Protein AF-A0A1V6J0J3-F1 (afdb_monomer_lite)

pLDDT: mean 75.62, std 15.72, range [36.0, 94.56]

Sequence (218 aa):
MKSVTIIVIMLTLILPVICTATDNLFDDVVANLVSDRPFNSPDIIKSLRHLSSQAERSEDRLTAQITLVLYLLDRDSTDLSTSDMAEPFQLCQEVIKASPDTWQAQLAKFYLALEPSYSGDSVHMVLRIQEADSLINYGLLDGSSHPALMAAKRIYTKGVDTSWREVLLFAKAVALCESNQIDEAENILSSLTSVEYKMEIQNRIELERSVQLKRQVH

Secondary structure (DSSP, 8-state):
--HHHHHHHHHHHHHHHHHHHHHHHHHHHHHHHTSSS----HHHHHHHHHHHHH-SSHHHHHHHHHHHHHHHHHS-TTS--HHHHHHHHHHHHHHHHH-TTSHHHHHHHHHHHEEEEEETTEEEEEE-HHHHHHHHHS-SSTT---HHHHHHHHHHHTT----HHHHHHHHHHHHHHHTT-HHHHHHHHHH---HHHHHHHHHHHHHHHHHHHHHH--

Radius of gyration: 20.81 Å; chains: 1; bounding box: 43×28×86 Å

Foldseek 3Di:
DPVVVVVVVVCVVVVVVVVVVLLVLQVVLLVVLLDPDPDDDPVNLVVLVCQLVPPPDPVSNLLSLLSNLSVLVLDPPPPDDPVSVCSSLVSLVVSCVVPVLALSNLSSLQVVQWDWDDDPPDTDTAGNLVCLVVSLPSPRLQVDPRSSSVSSCCSQVVNPDDGVSLSSLLRNLVVCLSVVVLVVSVVSLVVHDDPVSNVVSVVSSVVSVVVVVVVVVD

Structure (mmCIF, N/CA/C/O backbone):
data_AF-A0A1V6J0J3-F1
#
_entry.id   AF-A0A1V6J0J3-F1
#
loop_
_atom_site.group_PDB
_atom_site.id
_atom_site.type_symbol
_atom_site.label_atom_id
_atom_site.label_alt_id
_atom_site.label_comp_id
_atom_site.label_asym_id
_atom_site.label_entity_id
_atom_site.label_seq_id
_atom_site.pdbx_PDB_ins_code
_atom_site.Cartn_x
_atom_site.Cartn_y
_atom_site.Cartn_z
_atom_site.occupancy
_atom_site.B_iso_or_equiv
_atom_site.auth_seq_id
_atom_site.auth_comp_id
_atom_site.auth_asym_id
_atom_site.auth_atom_id
_atom_site.pdbx_PDB_model_num
ATOM 1 N N . MET A 1 1 ? 22.117 2.819 -50.220 1.00 45.94 1 MET A N 1
ATOM 2 C CA . MET A 1 1 ? 20.923 2.292 -49.515 1.00 45.94 1 MET A CA 1
ATOM 3 C C . MET A 1 1 ? 21.184 0.978 -48.746 1.00 45.94 1 MET A C 1
ATOM 5 O O . MET A 1 1 ? 20.251 0.216 -48.563 1.00 45.94 1 MET A O 1
ATOM 9 N N . LYS A 1 2 ? 22.408 0.690 -48.257 1.00 40.78 2 LYS A N 1
ATOM 10 C CA . LYS A 1 2 ? 22.714 -0.551 -47.498 1.00 40.78 2 LYS A CA 1
ATOM 11 C C . LYS A 1 2 ? 22.905 -0.335 -45.983 1.00 40.78 2 LYS A C 1
ATOM 13 O O . LYS A 1 2 ? 22.743 -1.274 -45.219 1.00 40.78 2 LYS A O 1
ATOM 18 N N . SER A 1 3 ? 23.185 0.896 -45.542 1.00 42.50 3 SER A N 1
ATOM 19 C CA . SER A 1 3 ? 23.427 1.208 -44.122 1.00 42.50 3 SER A CA 1
ATOM 20 C C . SER A 1 3 ? 22.157 1.279 -43.269 1.00 42.50 3 SER A C 1
ATOM 22 O O . SER A 1 3 ? 22.200 0.947 -42.094 1.00 42.50 3 SER A O 1
ATOM 24 N N . VAL A 1 4 ? 21.013 1.657 -43.851 1.00 41.88 4 VAL A N 1
ATOM 25 C CA . VAL A 1 4 ? 19.736 1.759 -43.117 1.00 41.88 4 VAL A CA 1
ATOM 26 C C . VAL A 1 4 ? 19.228 0.372 -42.708 1.00 41.88 4 VAL A C 1
ATOM 28 O O . VAL A 1 4 ? 18.771 0.186 -41.589 1.00 41.88 4 VAL A O 1
ATOM 31 N N . THR A 1 5 ? 19.388 -0.631 -43.573 1.00 41.78 5 THR A N 1
ATOM 32 C CA . THR A 1 5 ? 18.938 -2.007 -43.313 1.00 41.78 5 THR A CA 1
ATOM 33 C C . THR A 1 5 ? 19.715 -2.672 -42.173 1.00 41.78 5 THR A C 1
ATOM 35 O O . THR A 1 5 ? 19.126 -3.400 -41.386 1.00 41.78 5 THR A O 1
ATOM 38 N N . ILE A 1 6 ? 21.014 -2.384 -42.030 1.00 45.06 6 ILE A N 1
ATOM 39 C CA . ILE A 1 6 ? 21.850 -2.935 -40.946 1.00 45.06 6 ILE A CA 1
ATOM 40 C C . ILE A 1 6 ? 21.472 -2.318 -39.591 1.00 45.06 6 ILE A C 1
ATOM 42 O O . ILE A 1 6 ? 21.395 -3.037 -38.599 1.00 45.06 6 ILE A O 1
ATOM 46 N N . ILE A 1 7 ? 21.181 -1.013 -39.556 1.00 44.12 7 ILE A N 1
ATOM 47 C CA . ILE A 1 7 ? 20.748 -0.317 -38.333 1.00 44.12 7 ILE A CA 1
ATOM 48 C C . ILE A 1 7 ? 19.384 -0.840 -37.869 1.00 44.12 7 ILE A C 1
ATOM 50 O O . ILE A 1 7 ? 19.215 -1.119 -36.687 1.00 44.12 7 ILE A O 1
ATOM 54 N N . VAL A 1 8 ? 18.439 -1.044 -38.793 1.00 41.56 8 VAL A N 1
ATOM 55 C CA . VAL A 1 8 ? 17.105 -1.581 -38.473 1.00 41.56 8 VAL A CA 1
ATOM 56 C C . VAL A 1 8 ? 17.193 -3.016 -37.941 1.00 41.56 8 VAL A C 1
ATOM 58 O O . VAL A 1 8 ? 16.542 -3.324 -36.950 1.00 41.56 8 VAL A O 1
ATOM 61 N N . ILE A 1 9 ? 18.043 -3.869 -38.530 1.00 46.97 9 ILE A N 1
ATOM 62 C CA . ILE A 1 9 ? 18.225 -5.261 -38.078 1.00 46.97 9 ILE A CA 1
ATOM 63 C C . ILE A 1 9 ? 18.895 -5.323 -36.693 1.00 46.97 9 ILE A C 1
ATOM 65 O O . ILE A 1 9 ? 18.454 -6.088 -35.834 1.00 46.97 9 ILE A O 1
ATOM 69 N N . MET A 1 10 ? 19.919 -4.495 -36.448 1.00 36.81 10 MET A N 1
ATOM 70 C CA . MET A 1 10 ? 20.553 -4.367 -35.127 1.00 36.81 10 MET A CA 1
ATOM 71 C C . MET A 1 10 ? 19.552 -3.881 -34.073 1.00 36.81 10 MET A C 1
ATOM 73 O O . MET A 1 10 ? 19.469 -4.487 -33.008 1.00 36.81 10 MET A O 1
ATOM 77 N N . LEU A 1 11 ? 18.729 -2.870 -34.384 1.00 36.00 11 LEU A N 1
ATOM 78 C CA . LEU A 1 11 ? 17.662 -2.420 -33.483 1.00 36.00 11 LEU A CA 1
ATOM 79 C C . LEU A 1 11 ? 16.692 -3.564 -33.155 1.00 36.00 11 LEU A C 1
ATOM 81 O O . LEU A 1 11 ? 16.422 -3.812 -31.986 1.00 36.00 11 LEU A O 1
ATOM 85 N N . THR A 1 12 ? 16.216 -4.307 -34.162 1.00 43.25 12 THR A N 1
ATOM 86 C CA . THR A 1 12 ? 15.242 -5.396 -33.955 1.00 43.25 12 THR A CA 1
ATOM 87 C C . THR A 1 12 ? 15.783 -6.589 -33.173 1.00 43.25 12 THR A C 1
ATOM 89 O O . THR A 1 12 ? 14.988 -7.338 -32.619 1.00 43.25 12 THR A O 1
ATOM 92 N N . LEU A 1 13 ? 17.104 -6.787 -33.124 1.00 38.94 13 LEU A N 1
ATOM 93 C CA . LEU A 1 13 ? 17.730 -7.857 -32.338 1.00 38.94 13 LEU A CA 1
ATOM 94 C C . LEU A 1 13 ? 18.071 -7.408 -30.913 1.00 38.94 13 LEU A C 1
ATOM 96 O O . LEU A 1 13 ? 18.034 -8.221 -29.995 1.00 38.94 13 LEU A O 1
ATOM 100 N N . ILE A 1 14 ? 18.381 -6.124 -30.722 1.00 43.41 14 ILE A N 1
ATOM 101 C CA . ILE A 1 14 ? 18.750 -5.557 -29.420 1.00 43.41 14 ILE A CA 1
ATOM 102 C C . ILE A 1 14 ? 17.502 -5.258 -28.575 1.00 43.41 14 ILE A C 1
ATOM 104 O O . ILE A 1 14 ? 17.487 -5.566 -27.386 1.00 43.41 14 ILE A O 1
ATOM 108 N N . LEU A 1 15 ? 16.434 -4.731 -29.185 1.00 40.91 15 LEU A N 1
ATOM 109 C CA . LEU A 1 15 ? 15.187 -4.372 -28.494 1.00 40.91 15 LEU A CA 1
ATOM 110 C C . LEU A 1 15 ? 14.553 -5.541 -27.713 1.00 40.91 15 LEU A C 1
ATOM 112 O O . LEU A 1 15 ? 14.279 -5.361 -26.529 1.00 40.91 15 LEU A O 1
ATOM 116 N N . PRO A 1 16 ? 14.372 -6.749 -28.287 1.00 44.56 16 PRO A N 1
ATOM 117 C CA . PRO A 1 16 ? 13.787 -7.872 -27.558 1.00 44.56 16 PRO A CA 1
ATOM 118 C C . PRO A 1 16 ? 14.647 -8.328 -26.380 1.00 44.56 16 PRO A C 1
ATOM 120 O O . PRO A 1 16 ? 14.093 -8.691 -25.348 1.00 44.56 16 PRO A O 1
ATOM 123 N N . VAL A 1 17 ? 15.979 -8.283 -26.522 1.00 48.50 17 VAL A N 1
ATOM 124 C CA . VAL A 1 17 ? 16.942 -8.684 -25.480 1.00 48.50 17 VAL A CA 1
ATOM 125 C C . VAL A 1 17 ? 16.938 -7.690 -24.319 1.00 48.50 17 VAL A C 1
ATOM 127 O O . VAL A 1 17 ? 16.980 -8.103 -23.164 1.00 48.50 17 VAL A O 1
ATOM 130 N N . ILE A 1 18 ? 16.828 -6.389 -24.608 1.00 51.44 18 ILE A N 1
ATOM 131 C CA . ILE A 1 18 ? 16.659 -5.361 -23.574 1.00 51.44 18 ILE A CA 1
ATOM 132 C C . ILE A 1 18 ? 15.308 -5.543 -22.872 1.00 51.44 18 ILE A C 1
ATOM 134 O O . ILE A 1 18 ? 15.272 -5.539 -21.644 1.00 51.44 18 ILE A O 1
ATOM 138 N N . CYS A 1 19 ? 14.220 -5.793 -23.610 1.00 50.03 19 CYS A N 1
ATOM 139 C CA . CYS A 1 19 ? 12.916 -6.069 -23.001 1.00 50.03 19 CYS A CA 1
ATOM 140 C C . CYS A 1 19 ? 12.956 -7.304 -22.085 1.00 50.03 19 CYS A C 1
ATOM 142 O O . CYS A 1 19 ? 12.551 -7.203 -20.933 1.00 50.03 19 CYS A O 1
ATOM 144 N N . THR A 1 20 ? 13.552 -8.422 -22.525 1.00 55.41 20 THR A N 1
ATOM 145 C CA . THR A 1 20 ? 13.663 -9.630 -21.677 1.00 55.41 20 THR A CA 1
ATOM 146 C C . THR A 1 20 ? 14.548 -9.415 -20.451 1.00 55.41 20 THR A C 1
ATOM 148 O O . THR A 1 20 ? 14.252 -9.944 -19.386 1.00 55.41 20 THR A O 1
ATOM 151 N N . ALA A 1 21 ? 15.628 -8.638 -20.565 1.00 57.56 21 ALA A N 1
ATOM 152 C CA . ALA A 1 21 ? 16.480 -8.314 -19.420 1.00 57.56 21 ALA A CA 1
ATOM 153 C C . ALA A 1 21 ? 15.765 -7.426 -18.388 1.00 57.56 21 ALA A C 1
ATOM 155 O O . ALA A 1 21 ? 16.025 -7.546 -17.193 1.00 57.56 21 ALA A O 1
ATOM 156 N N . THR A 1 22 ? 14.863 -6.555 -18.846 1.00 59.78 22 THR A N 1
ATOM 157 C CA . THR A 1 22 ? 14.084 -5.663 -17.977 1.00 59.78 22 THR A CA 1
ATOM 158 C C . THR A 1 22 ? 13.004 -6.447 -17.231 1.00 59.78 22 THR A C 1
ATOM 160 O O . THR A 1 22 ? 12.899 -6.319 -16.013 1.00 59.78 22 THR A O 1
ATOM 163 N N . ASP A 1 23 ? 12.282 -7.324 -17.935 1.00 61.03 23 ASP A N 1
ATOM 164 C CA . ASP A 1 23 ? 11.274 -8.214 -17.342 1.00 61.03 23 ASP A CA 1
ATOM 165 C C . ASP A 1 23 ? 11.910 -9.156 -16.303 1.00 61.03 23 ASP A C 1
ATOM 167 O O . ASP A 1 23 ? 11.452 -9.222 -15.164 1.00 61.03 23 ASP A O 1
ATOM 171 N N . ASN A 1 24 ? 13.047 -9.783 -16.641 1.00 64.44 24 ASN A N 1
ATOM 172 C CA . ASN A 1 24 ? 13.782 -10.650 -15.714 1.00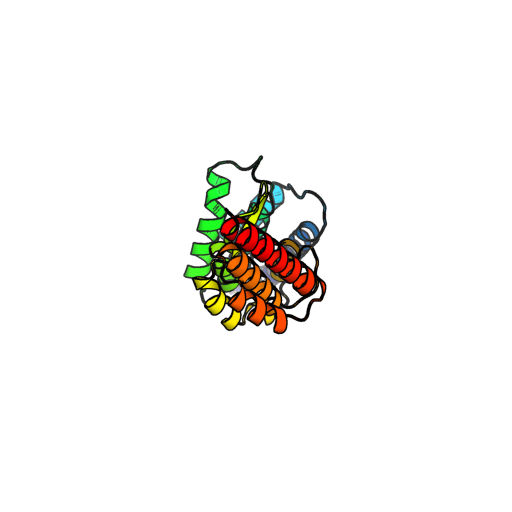 64.44 24 ASN A CA 1
ATOM 173 C C . ASN A 1 24 ? 14.287 -9.894 -14.473 1.00 64.44 24 ASN A C 1
ATOM 175 O O . ASN A 1 24 ? 14.277 -10.447 -13.378 1.00 64.44 24 ASN A O 1
ATOM 179 N N . LEU A 1 25 ? 14.714 -8.632 -14.614 1.00 66.56 25 LEU A N 1
ATOM 180 C CA . LEU A 1 25 ? 15.138 -7.826 -13.467 1.00 66.56 25 LEU A CA 1
ATOM 181 C C . LEU A 1 25 ? 13.957 -7.503 -12.544 1.00 66.56 25 LEU A C 1
ATOM 183 O O . LEU A 1 25 ? 14.118 -7.545 -11.326 1.00 66.56 25 LEU A O 1
ATOM 187 N N . PHE A 1 26 ? 12.777 -7.191 -13.086 1.00 65.50 26 PHE A N 1
ATOM 188 C CA . PHE A 1 26 ? 11.588 -6.979 -12.259 1.00 65.50 26 PHE A CA 1
ATOM 189 C C . PHE A 1 26 ? 11.156 -8.257 -11.549 1.00 65.50 26 PHE A C 1
ATOM 191 O O . PHE A 1 26 ? 10.865 -8.199 -10.354 1.00 65.50 26 PHE A O 1
ATOM 198 N N . ASP A 1 27 ? 11.173 -9.392 -12.242 1.00 66.69 27 ASP A N 1
ATOM 199 C CA . ASP A 1 27 ? 10.862 -10.693 -11.655 1.00 66.69 27 ASP A CA 1
ATOM 200 C C . ASP A 1 27 ? 11.859 -11.071 -10.551 1.00 66.69 27 ASP A C 1
ATOM 202 O O . ASP A 1 27 ? 11.438 -11.489 -9.473 1.00 66.69 27 ASP A O 1
ATOM 206 N N . ASP A 1 28 ? 13.159 -10.840 -10.754 1.00 66.19 28 ASP A N 1
ATOM 207 C CA . ASP A 1 28 ? 14.194 -11.080 -9.744 1.00 66.19 28 ASP A CA 1
ATOM 208 C C . ASP A 1 28 ? 14.027 -10.158 -8.528 1.00 66.19 28 ASP A C 1
ATOM 210 O O . ASP A 1 28 ? 14.106 -10.606 -7.380 1.00 66.19 28 ASP A O 1
ATOM 214 N N . VAL A 1 29 ? 13.777 -8.862 -8.739 1.00 65.25 29 VAL A N 1
ATOM 215 C CA . VAL A 1 29 ? 13.550 -7.910 -7.639 1.00 65.25 29 VAL A CA 1
ATOM 216 C C . VAL A 1 29 ? 12.294 -8.281 -6.860 1.00 65.25 29 VAL A C 1
ATOM 218 O O . VAL A 1 29 ? 12.316 -8.282 -5.630 1.00 65.25 29 VAL A O 1
ATOM 221 N N . VAL A 1 30 ? 11.222 -8.656 -7.553 1.00 64.06 30 VAL A N 1
ATOM 222 C CA . VAL A 1 30 ? 9.964 -9.076 -6.933 1.00 64.06 30 VAL A CA 1
ATOM 223 C C . VAL A 1 30 ? 10.132 -10.379 -6.173 1.00 64.06 30 VAL A C 1
ATOM 225 O O . VAL A 1 30 ? 9.728 -10.440 -5.017 1.00 64.06 30 VAL A O 1
ATOM 228 N N . ALA A 1 31 ? 10.767 -11.393 -6.761 1.00 64.56 31 ALA A N 1
ATOM 229 C CA . ALA A 1 31 ? 11.027 -12.667 -6.096 1.00 64.56 31 ALA A CA 1
ATOM 230 C C . ALA A 1 31 ? 11.801 -12.473 -4.785 1.00 64.56 31 ALA A C 1
ATOM 232 O O . ALA A 1 31 ? 11.522 -13.150 -3.794 1.00 64.56 31 ALA A O 1
ATOM 233 N N . ASN A 1 32 ? 12.729 -11.516 -4.763 1.00 63.81 32 ASN A N 1
ATOM 234 C CA . ASN A 1 32 ? 13.489 -11.191 -3.567 1.00 63.81 32 ASN A CA 1
ATOM 235 C C . ASN A 1 32 ? 12.702 -10.352 -2.545 1.00 63.81 32 ASN A C 1
ATOM 237 O O . ASN A 1 32 ? 12.741 -10.701 -1.370 1.00 63.81 32 ASN A O 1
ATOM 241 N N . LEU A 1 33 ? 11.955 -9.320 -2.964 1.00 61.16 33 LEU A N 1
ATOM 242 C CA . LEU A 1 33 ? 11.069 -8.527 -2.084 1.00 61.16 33 LEU A CA 1
ATOM 243 C C . LEU A 1 33 ? 9.959 -9.376 -1.438 1.00 61.16 33 LEU A C 1
ATOM 245 O O . LEU A 1 33 ? 9.432 -9.056 -0.381 1.00 61.16 33 LEU A O 1
ATOM 249 N N . VAL A 1 34 ? 9.580 -10.462 -2.104 1.00 60.00 34 VAL A N 1
ATOM 250 C CA . VAL A 1 34 ? 8.571 -11.430 -1.659 1.00 60.00 34 VAL A CA 1
ATOM 251 C C . VAL A 1 34 ? 9.196 -12.522 -0.778 1.00 60.00 34 VAL A C 1
ATOM 253 O O . VAL A 1 34 ? 8.472 -13.253 -0.100 1.00 60.00 34 VAL A O 1
ATOM 256 N N . SER A 1 35 ? 10.524 -12.662 -0.772 1.00 57.06 35 SER A N 1
ATOM 257 C CA . SER A 1 35 ? 11.225 -13.580 0.121 1.00 57.06 35 SER A CA 1
ATOM 258 C C . SER A 1 35 ? 11.405 -12.916 1.486 1.00 57.06 35 SER A C 1
ATOM 260 O O . SER A 1 35 ? 11.879 -11.791 1.548 1.00 57.06 35 SER A O 1
ATOM 262 N N . ASP A 1 36 ? 11.087 -13.605 2.587 1.00 53.28 36 ASP A N 1
ATOM 263 C CA . ASP A 1 36 ? 11.223 -13.073 3.962 1.00 53.28 36 ASP A CA 1
ATOM 264 C C . ASP A 1 36 ? 12.702 -12.912 4.407 1.00 53.28 36 ASP A C 1
ATOM 266 O O . ASP A 1 36 ? 13.053 -13.087 5.576 1.00 53.28 36 ASP A O 1
ATOM 270 N N . ARG A 1 37 ? 13.619 -12.672 3.463 1.00 51.19 37 ARG A N 1
ATOM 271 C CA . ARG A 1 37 ? 15.053 -12.505 3.689 1.00 51.19 37 ARG A CA 1
ATOM 272 C C . ARG A 1 37 ? 15.394 -11.017 3.661 1.00 51.19 37 ARG A C 1
ATOM 274 O O . ARG A 1 37 ? 14.950 -10.330 2.747 1.00 51.19 37 ARG A O 1
ATOM 281 N N . PRO A 1 38 ? 16.247 -10.527 4.579 1.00 50.81 38 PRO A N 1
ATOM 282 C CA . PRO A 1 38 ? 16.717 -9.149 4.532 1.00 50.81 38 PRO A CA 1
ATOM 283 C C . PRO A 1 38 ? 17.424 -8.901 3.199 1.00 50.81 38 PRO A C 1
ATOM 285 O O . PRO A 1 38 ? 18.459 -9.504 2.897 1.00 50.81 38 PRO A O 1
ATOM 288 N N . PHE A 1 39 ? 16.831 -8.035 2.383 1.00 53.38 39 PHE A N 1
ATOM 289 C CA . PHE A 1 39 ? 17.252 -7.820 1.012 1.00 53.38 39 PHE A CA 1
ATOM 290 C C . PHE A 1 39 ? 17.926 -6.462 0.872 1.00 53.38 39 PHE A C 1
ATOM 292 O O . PHE A 1 39 ? 17.290 -5.431 0.683 1.00 53.38 39 PHE A O 1
ATOM 299 N N . ASN A 1 40 ? 19.256 -6.460 0.946 1.00 56.00 40 ASN A N 1
ATOM 300 C CA . ASN A 1 40 ? 20.085 -5.263 0.837 1.00 56.00 40 ASN A CA 1
ATOM 301 C C . ASN A 1 40 ? 21.138 -5.450 -0.259 1.00 56.00 40 ASN A C 1
ATOM 303 O O . ASN A 1 40 ? 22.303 -5.700 0.033 1.00 56.00 40 ASN A O 1
ATOM 307 N N . SER A 1 41 ? 20.731 -5.330 -1.525 1.00 64.94 41 SER A N 1
ATOM 308 C CA . SER A 1 41 ? 21.636 -5.340 -2.672 1.00 64.94 41 SER A CA 1
ATOM 309 C C . SER A 1 41 ? 21.790 -3.925 -3.246 1.00 64.94 41 SER A C 1
ATOM 311 O O . SER A 1 41 ? 20.896 -3.434 -3.943 1.00 64.94 41 SER A O 1
ATOM 313 N N . PRO A 1 42 ? 22.929 -3.248 -2.997 1.00 68.12 42 PRO A N 1
ATOM 314 C CA . PRO A 1 42 ? 23.244 -1.962 -3.621 1.00 68.12 42 PRO A CA 1
ATOM 315 C C . PRO A 1 42 ? 23.174 -2.004 -5.154 1.00 68.12 42 PRO A C 1
ATOM 317 O O . PRO A 1 42 ? 22.824 -1.007 -5.788 1.00 68.12 42 PRO A O 1
ATOM 320 N N . ASP A 1 43 ? 23.459 -3.164 -5.749 1.00 69.56 43 ASP A N 1
ATOM 321 C CA . ASP A 1 43 ? 23.409 -3.368 -7.196 1.00 69.56 43 ASP A CA 1
ATOM 322 C C . ASP A 1 43 ? 21.983 -3.278 -7.744 1.00 69.56 43 ASP A C 1
ATOM 324 O O . ASP A 1 43 ? 21.782 -2.797 -8.859 1.00 69.56 43 ASP A O 1
ATOM 328 N N . ILE A 1 44 ? 20.979 -3.652 -6.950 1.00 73.00 44 ILE A N 1
ATOM 329 C CA . ILE A 1 44 ? 19.570 -3.558 -7.344 1.00 73.00 44 ILE A CA 1
ATOM 330 C C . ILE A 1 44 ? 19.076 -2.128 -7.263 1.00 73.00 44 ILE A C 1
ATOM 332 O O . ILE A 1 44 ? 18.459 -1.659 -8.213 1.00 73.00 44 ILE A O 1
ATOM 336 N N . ILE A 1 45 ? 19.428 -1.393 -6.206 1.00 76.06 45 ILE A N 1
ATOM 337 C CA . ILE A 1 45 ? 19.141 0.046 -6.127 1.00 76.06 45 ILE A CA 1
ATOM 338 C C . ILE A 1 45 ? 19.768 0.765 -7.325 1.00 76.06 45 ILE A C 1
ATOM 340 O O . ILE A 1 45 ? 19.113 1.567 -7.989 1.00 76.06 45 ILE A O 1
ATOM 344 N N . LYS A 1 46 ? 21.028 0.452 -7.648 1.00 77.56 46 LYS A N 1
ATOM 345 C CA . LYS A 1 46 ? 21.720 1.027 -8.805 1.00 77.56 46 LYS A CA 1
ATOM 346 C C . LYS A 1 46 ? 21.033 0.662 -10.124 1.00 77.56 46 LYS A C 1
ATOM 348 O O . LYS A 1 46 ? 20.876 1.535 -10.974 1.00 77.56 46 LYS A O 1
ATOM 353 N N . SER A 1 47 ? 20.617 -0.593 -10.284 1.00 77.56 47 SER A N 1
ATOM 354 C CA . SER A 1 47 ? 19.930 -1.078 -11.488 1.00 77.56 47 SER A CA 1
ATOM 355 C C . SER A 1 47 ? 18.555 -0.435 -11.653 1.00 77.56 47 SER A C 1
ATOM 357 O O . SER A 1 47 ? 18.237 0.050 -12.737 1.00 77.56 47 SER A O 1
ATOM 359 N N . LEU A 1 48 ? 17.782 -0.329 -10.570 1.00 82.44 48 LEU A N 1
ATOM 360 C CA . LEU A 1 48 ? 16.500 0.366 -10.556 1.00 82.44 48 LEU A CA 1
ATOM 361 C C . LEU A 1 48 ? 16.689 1.849 -10.872 1.00 82.44 48 LEU A C 1
ATOM 363 O O . LEU A 1 48 ? 16.073 2.324 -11.813 1.00 82.44 48 LEU A O 1
ATOM 367 N N . ARG A 1 49 ? 17.609 2.567 -10.207 1.00 86.44 49 ARG A N 1
ATOM 368 C CA . ARG A 1 49 ? 17.920 3.980 -10.524 1.00 86.44 49 ARG A CA 1
ATOM 369 C C . ARG A 1 49 ? 18.364 4.168 -11.984 1.00 86.44 49 ARG A C 1
ATOM 371 O O . ARG A 1 49 ? 18.022 5.172 -12.614 1.00 86.44 49 ARG A O 1
ATOM 378 N N . HIS A 1 50 ? 19.107 3.212 -12.544 1.00 84.06 50 HIS A N 1
ATOM 379 C CA . HIS A 1 50 ? 19.483 3.231 -13.957 1.00 84.06 50 HIS A CA 1
ATOM 380 C C . HIS A 1 50 ? 18.257 3.087 -14.869 1.00 84.06 50 HIS A C 1
ATOM 382 O O . HIS A 1 50 ? 18.053 3.936 -15.735 1.00 84.06 50 HIS A O 1
ATOM 388 N N . LEU A 1 51 ? 17.392 2.097 -14.636 1.00 81.56 51 LEU A N 1
ATOM 389 C CA . LEU A 1 51 ? 16.146 1.937 -15.394 1.00 81.56 51 LEU A CA 1
ATOM 390 C C . LEU A 1 51 ? 15.209 3.143 -15.245 1.00 81.56 51 LEU A C 1
ATOM 392 O O . LEU A 1 51 ? 14.692 3.643 -16.243 1.00 81.56 51 LEU A O 1
ATOM 396 N N . SER A 1 52 ? 15.072 3.691 -14.037 1.00 85.75 52 SER A N 1
ATOM 397 C CA . SER A 1 52 ? 14.293 4.904 -13.753 1.00 85.75 52 SER A CA 1
ATOM 398 C C . SER A 1 52 ? 14.740 6.121 -14.566 1.00 85.75 52 SER A C 1
ATOM 400 O O . SER A 1 52 ? 13.958 7.048 -14.765 1.00 85.75 52 SER A O 1
ATOM 402 N N . SER A 1 53 ? 15.996 6.161 -15.020 1.00 82.62 53 SER A N 1
ATOM 403 C CA . SER A 1 53 ? 16.552 7.307 -15.750 1.00 82.62 53 SER A CA 1
ATOM 404 C C . SER A 1 53 ? 16.782 7.046 -17.238 1.00 82.62 53 SER A C 1
ATOM 406 O O . SER A 1 53 ? 16.763 7.997 -18.017 1.00 82.62 53 SER A O 1
ATOM 408 N N . GLN A 1 54 ? 16.994 5.793 -17.643 1.00 80.25 54 GLN A N 1
ATOM 409 C CA . GLN A 1 54 ? 17.437 5.435 -18.995 1.00 80.25 54 GLN A CA 1
ATOM 410 C C . GLN A 1 54 ? 16.448 4.550 -19.763 1.00 80.25 54 GLN A C 1
ATOM 412 O O . GLN A 1 54 ? 16.651 4.342 -20.957 1.00 80.25 54 GLN A O 1
ATOM 417 N N . ALA A 1 55 ? 15.388 4.028 -19.132 1.00 81.31 55 ALA A N 1
ATOM 418 C CA . ALA A 1 55 ? 14.423 3.198 -19.846 1.00 81.31 55 ALA A CA 1
ATOM 419 C C . ALA A 1 55 ? 13.686 4.009 -20.929 1.00 81.31 55 ALA A C 1
ATOM 421 O O . ALA A 1 55 ? 13.109 5.070 -20.663 1.00 81.31 55 ALA A O 1
ATOM 422 N N . GLU A 1 56 ? 13.692 3.483 -22.158 1.00 79.06 56 GLU A N 1
ATOM 423 C CA . GLU A 1 56 ? 13.030 4.105 -23.311 1.00 79.06 56 GLU A CA 1
ATOM 424 C C . GLU A 1 56 ? 11.502 4.071 -23.166 1.00 79.06 56 GLU A C 1
ATOM 426 O O . GLU A 1 56 ? 10.808 5.034 -23.506 1.00 79.06 56 GLU A O 1
ATOM 431 N N . ARG A 1 57 ? 10.964 2.974 -22.617 1.00 84.56 57 ARG A N 1
ATOM 432 C CA . ARG A 1 57 ? 9.533 2.819 -22.350 1.00 84.56 57 ARG A CA 1
ATOM 433 C C . ARG A 1 57 ? 9.156 3.554 -21.070 1.00 84.56 57 ARG A C 1
ATOM 435 O O . ARG A 1 57 ? 9.715 3.322 -20.001 1.00 84.56 57 ARG A O 1
ATOM 442 N N . SER A 1 58 ? 8.142 4.415 -21.172 1.00 86.19 58 SER A N 1
ATOM 443 C CA . SER A 1 58 ? 7.625 5.138 -20.005 1.00 86.19 58 SER A CA 1
ATOM 444 C C . SER A 1 58 ? 7.078 4.194 -18.934 1.00 86.19 58 SER A C 1
ATOM 446 O O . SER A 1 58 ? 7.196 4.497 -17.756 1.00 86.19 58 SER A O 1
ATOM 448 N N . GLU A 1 59 ? 6.484 3.071 -19.331 1.00 86.00 59 GLU A N 1
ATOM 449 C CA . GLU A 1 59 ? 5.960 2.064 -18.406 1.00 86.00 59 GLU A CA 1
ATOM 450 C C . GLU A 1 59 ? 7.074 1.436 -17.560 1.00 86.00 59 GLU A C 1
ATOM 452 O O . GLU A 1 59 ? 6.983 1.442 -16.334 1.00 86.00 59 GLU A O 1
ATOM 457 N N . ASP A 1 60 ? 8.160 0.990 -18.192 1.00 83.94 60 ASP A N 1
ATOM 458 C CA . ASP A 1 60 ? 9.324 0.407 -17.517 1.00 83.94 60 ASP A CA 1
ATOM 459 C C . ASP A 1 60 ? 9.965 1.422 -16.563 1.00 83.94 60 ASP A C 1
ATOM 461 O O . ASP A 1 60 ? 10.302 1.092 -15.427 1.00 83.94 60 ASP A O 1
ATOM 465 N N . ARG A 1 61 ? 10.053 2.691 -16.987 1.00 89.00 61 ARG A N 1
ATOM 466 C CA . ARG A 1 61 ? 10.556 3.782 -16.147 1.00 89.00 61 ARG A CA 1
ATOM 467 C C . ARG A 1 61 ? 9.719 3.972 -14.881 1.00 89.00 61 ARG A C 1
ATOM 469 O O . ARG A 1 61 ? 10.273 4.000 -13.785 1.00 89.00 61 ARG A O 1
ATOM 476 N N . LEU A 1 62 ? 8.398 4.093 -15.020 1.00 90.44 62 LEU A N 1
ATOM 477 C CA . LEU A 1 62 ? 7.487 4.291 -13.884 1.00 90.44 62 LEU A CA 1
ATOM 478 C C . LEU A 1 62 ? 7.473 3.066 -12.961 1.00 90.44 62 LEU A C 1
ATOM 480 O O . LEU A 1 62 ? 7.422 3.202 -11.740 1.00 90.44 62 LEU A O 1
ATOM 484 N N . THR A 1 63 ? 7.563 1.871 -13.543 1.00 88.44 63 THR A N 1
ATOM 485 C CA . THR A 1 63 ? 7.639 0.604 -12.809 1.00 88.44 63 THR A CA 1
ATOM 486 C C . THR A 1 63 ? 8.941 0.506 -12.013 1.00 88.44 63 THR A C 1
ATOM 488 O O . THR A 1 63 ? 8.912 0.131 -10.841 1.00 88.44 63 THR A O 1
ATOM 491 N N . ALA A 1 64 ? 10.076 0.916 -12.587 1.00 87.25 64 ALA A N 1
ATOM 492 C CA . ALA A 1 64 ? 11.352 1.000 -11.878 1.00 87.25 64 ALA A CA 1
ATOM 493 C C . ALA A 1 64 ? 11.304 2.009 -10.724 1.00 87.25 64 ALA A C 1
ATOM 495 O O . ALA A 1 64 ? 11.748 1.687 -9.622 1.00 87.25 64 ALA A O 1
ATOM 496 N N . GLN A 1 65 ? 10.699 3.183 -10.936 1.00 90.50 65 GLN A N 1
ATOM 497 C CA . GLN A 1 65 ? 10.527 4.188 -9.884 1.00 90.50 65 GLN A CA 1
ATOM 498 C C . GLN A 1 65 ? 9.678 3.664 -8.720 1.00 90.50 65 GLN A C 1
ATOM 500 O O . 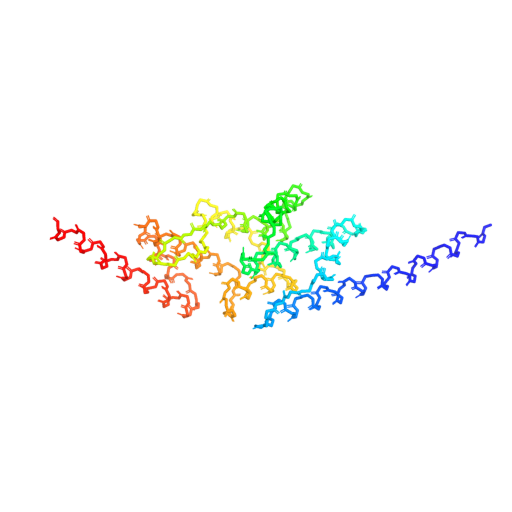GLN A 1 65 ? 10.106 3.761 -7.573 1.00 90.50 65 GLN A O 1
ATOM 505 N N . ILE A 1 66 ? 8.509 3.067 -8.985 1.00 89.38 66 ILE A N 1
ATOM 506 C CA . ILE A 1 66 ? 7.648 2.571 -7.902 1.00 89.38 66 ILE A CA 1
ATOM 507 C C . ILE A 1 66 ? 8.231 1.326 -7.220 1.00 89.38 66 ILE A C 1
ATOM 509 O O . ILE A 1 66 ? 8.082 1.158 -6.016 1.00 89.38 66 ILE A O 1
ATOM 513 N N . THR A 1 67 ? 8.971 0.488 -7.950 1.00 85.31 67 THR A N 1
ATOM 514 C CA . THR A 1 67 ? 9.691 -0.650 -7.356 1.00 85.31 67 THR A CA 1
ATOM 515 C C . THR A 1 67 ? 10.848 -0.179 -6.474 1.00 85.31 67 THR A C 1
ATOM 517 O O . THR A 1 67 ? 11.095 -0.757 -5.420 1.00 85.31 67 THR A O 1
ATOM 520 N N . LEU A 1 68 ? 11.527 0.908 -6.852 1.00 84.44 68 LEU A N 1
ATOM 521 C CA . LEU A 1 68 ? 12.536 1.543 -6.008 1.00 84.44 68 LEU A CA 1
ATOM 522 C C . LEU A 1 68 ? 11.918 2.117 -4.725 1.00 84.44 68 LEU A C 1
ATOM 524 O O . LEU A 1 68 ? 12.497 1.946 -3.658 1.00 84.44 68 LEU A O 1
ATOM 528 N N . VAL A 1 69 ? 10.728 2.722 -4.801 1.00 85.00 69 VAL A N 1
ATOM 529 C CA . VAL A 1 69 ? 9.972 3.160 -3.612 1.00 85.00 69 VAL A CA 1
ATOM 530 C C . VAL A 1 69 ? 9.710 1.985 -2.669 1.00 85.00 69 VAL A C 1
ATOM 532 O O . VAL A 1 69 ? 10.027 2.092 -1.488 1.00 85.00 69 VAL A O 1
ATOM 535 N N . LEU A 1 70 ? 9.192 0.860 -3.182 1.00 80.19 70 LEU A N 1
ATOM 536 C CA . LEU A 1 70 ? 8.961 -0.357 -2.387 1.00 80.19 70 LEU A CA 1
ATOM 537 C C . LEU A 1 70 ? 10.220 -0.789 -1.646 1.00 80.19 70 LEU A C 1
ATOM 539 O O . LEU A 1 70 ? 10.194 -1.012 -0.442 1.00 80.19 70 LEU A O 1
ATOM 543 N N . TYR A 1 71 ? 11.326 -0.851 -2.380 1.00 77.12 71 TYR A N 1
ATOM 544 C CA . TYR A 1 71 ? 12.612 -1.284 -1.864 1.00 77.12 71 TYR A CA 1
ATOM 545 C C . TYR A 1 71 ? 13.143 -0.370 -0.753 1.00 77.12 71 TYR A C 1
ATOM 547 O O . TYR A 1 71 ? 13.698 -0.833 0.240 1.00 77.12 71 TYR A O 1
ATOM 555 N N . LEU A 1 72 ? 13.010 0.944 -0.934 1.00 77.44 72 LEU A N 1
ATOM 556 C CA . LEU A 1 72 ? 13.497 1.928 0.028 1.00 77.44 72 LEU A CA 1
ATOM 557 C C . LEU A 1 72 ? 12.611 2.006 1.278 1.00 77.44 72 LEU A C 1
ATOM 559 O O . LEU A 1 72 ? 13.137 2.282 2.351 1.00 77.44 72 LEU A O 1
ATOM 563 N N . LEU A 1 73 ? 11.303 1.753 1.154 1.00 74.06 73 LEU A N 1
ATOM 564 C CA . LEU A 1 73 ? 10.363 1.743 2.282 1.00 74.06 73 LEU A CA 1
ATOM 565 C C . LEU A 1 73 ? 10.370 0.428 3.078 1.00 74.06 73 LEU A C 1
ATOM 567 O O . LEU A 1 73 ? 10.074 0.459 4.267 1.00 74.06 73 LEU A O 1
ATOM 571 N N . ASP A 1 74 ? 10.689 -0.704 2.444 1.00 68.12 74 ASP A N 1
ATOM 572 C CA . ASP A 1 74 ? 10.804 -2.015 3.109 1.00 68.12 74 ASP A CA 1
ATOM 573 C C . ASP A 1 74 ? 12.058 -2.123 3.995 1.00 68.12 74 ASP A C 1
ATOM 575 O O . ASP A 1 74 ? 12.125 -2.928 4.921 1.00 68.12 74 ASP A O 1
ATOM 579 N N . ARG A 1 75 ? 13.066 -1.278 3.753 1.00 61.66 75 ARG A N 1
ATOM 580 C CA . ARG A 1 75 ? 14.249 -1.214 4.610 1.00 61.66 75 ARG A CA 1
ATOM 581 C C . ARG A 1 75 ? 13.888 -0.702 6.000 1.00 61.66 75 ARG A C 1
ATOM 583 O O . ARG A 1 75 ? 13.403 0.420 6.139 1.00 61.66 75 ARG A O 1
ATOM 590 N N . ASP A 1 76 ? 14.273 -1.464 7.027 1.00 51.81 76 ASP A N 1
ATOM 591 C CA . ASP A 1 76 ? 14.424 -0.936 8.383 1.00 51.81 76 ASP A CA 1
ATOM 592 C C . ASP A 1 76 ? 15.241 0.364 8.307 1.00 51.81 76 ASP A C 1
ATOM 594 O O . ASP A 1 76 ? 16.372 0.400 7.810 1.00 51.81 76 ASP A O 1
ATOM 598 N N . SER A 1 77 ? 14.634 1.457 8.769 1.00 45.50 77 SER A N 1
ATOM 599 C CA . SER A 1 77 ? 15.074 2.848 8.600 1.00 45.50 77 SER A CA 1
ATOM 600 C C . SER A 1 77 ? 16.421 3.190 9.260 1.00 45.50 77 SER A C 1
ATOM 602 O O . SER A 1 77 ? 16.776 4.361 9.374 1.00 45.50 77 SER A O 1
ATOM 604 N N . THR A 1 78 ? 17.159 2.197 9.755 1.00 44.22 78 THR A N 1
ATOM 605 C CA . THR A 1 78 ? 18.391 2.362 10.531 1.00 44.22 78 THR A CA 1
ATOM 606 C C . THR A 1 78 ? 19.650 2.512 9.673 1.00 44.22 78 THR A C 1
ATOM 608 O O . THR A 1 78 ? 20.633 3.045 10.179 1.00 44.22 78 THR A O 1
ATOM 611 N N . ASP A 1 79 ? 19.620 2.126 8.390 1.00 45.75 79 ASP A N 1
ATOM 612 C CA . ASP A 1 79 ? 20.794 2.153 7.488 1.00 45.75 79 ASP A CA 1
ATOM 613 C C . ASP A 1 79 ? 20.678 3.139 6.305 1.00 45.75 79 ASP A C 1
ATOM 615 O O . ASP A 1 79 ? 21.559 3.193 5.441 1.00 45.75 79 ASP A O 1
ATOM 619 N N . LEU A 1 80 ? 19.597 3.920 6.223 1.00 48.25 80 LEU A N 1
ATOM 620 C CA . LEU A 1 80 ? 19.380 4.870 5.129 1.00 48.25 80 LEU A CA 1
ATOM 621 C C . LEU A 1 80 ? 19.939 6.255 5.471 1.00 48.25 80 LEU A C 1
ATOM 623 O O . LEU A 1 80 ? 19.726 6.789 6.560 1.00 48.25 80 LEU A O 1
ATOM 627 N N . SER A 1 81 ? 20.644 6.869 4.518 1.00 56.84 81 SER A N 1
ATOM 628 C CA . SER A 1 81 ? 21.055 8.267 4.654 1.00 56.84 81 SER A CA 1
ATOM 629 C C . SER A 1 81 ? 19.829 9.190 4.604 1.00 56.84 81 SER A C 1
ATOM 631 O O . SER A 1 81 ? 18.790 8.841 4.045 1.00 56.84 81 SER A O 1
ATOM 633 N N . THR A 1 82 ? 19.927 10.407 5.147 1.00 55.66 82 THR A N 1
ATOM 634 C CA . THR A 1 82 ? 18.802 11.362 5.168 1.00 55.66 82 THR A CA 1
ATOM 635 C C . THR A 1 82 ? 18.270 11.690 3.764 1.00 55.66 82 THR A C 1
ATOM 637 O O . THR A 1 82 ? 17.085 11.985 3.624 1.00 55.66 82 THR A O 1
ATOM 640 N N . SER A 1 83 ? 19.106 11.612 2.716 1.00 56.25 83 SER A N 1
ATOM 641 C CA . SER A 1 83 ? 18.644 11.776 1.330 1.00 56.25 83 SER A CA 1
ATOM 642 C C . SER A 1 83 ? 17.860 10.569 0.815 1.00 56.25 83 SER A C 1
ATOM 644 O O . SER A 1 83 ? 16.898 10.761 0.077 1.00 56.25 83 SER A O 1
ATOM 646 N N . ASP A 1 84 ? 18.212 9.349 1.234 1.00 60.88 84 ASP A N 1
ATOM 647 C CA . ASP A 1 84 ? 17.485 8.133 0.842 1.00 60.88 84 ASP A CA 1
ATOM 648 C C . ASP A 1 84 ? 16.107 8.041 1.526 1.00 60.88 84 ASP A C 1
ATOM 650 O O . ASP A 1 84 ? 15.227 7.348 1.031 1.00 60.88 84 ASP A O 1
ATOM 654 N N . MET A 1 85 ? 15.875 8.772 2.627 1.00 62.03 85 MET A N 1
ATOM 655 C CA . MET A 1 85 ? 14.539 8.867 3.239 1.00 62.03 85 MET A CA 1
ATOM 656 C C . MET A 1 85 ? 13.587 9.818 2.498 1.00 62.03 85 MET A C 1
ATOM 658 O O . MET A 1 85 ? 12.371 9.658 2.582 1.00 62.03 85 MET A O 1
ATOM 662 N N . ALA A 1 86 ? 14.111 10.822 1.787 1.00 72.56 86 ALA A N 1
ATOM 663 C CA . ALA A 1 86 ? 13.297 11.781 1.033 1.00 72.56 86 ALA A CA 1
ATOM 664 C C . ALA A 1 86 ? 12.991 11.300 -0.397 1.00 72.56 86 ALA A C 1
ATOM 666 O O . ALA A 1 86 ? 11.951 11.647 -0.963 1.00 72.56 86 ALA A O 1
ATOM 667 N N . GLU A 1 87 ? 13.883 10.485 -0.967 1.00 84.31 87 GLU A N 1
ATOM 668 C CA . GLU A 1 87 ? 13.776 9.944 -2.325 1.00 84.31 87 GLU A CA 1
ATOM 669 C C . GLU A 1 87 ? 12.445 9.207 -2.594 1.00 84.31 87 GLU A C 1
ATOM 671 O O . GLU A 1 87 ? 11.833 9.506 -3.621 1.00 84.31 87 GLU A O 1
ATOM 676 N N . PRO A 1 88 ? 11.912 8.336 -1.708 1.00 86.56 88 PRO A N 1
ATOM 677 C CA . PRO A 1 88 ? 10.657 7.631 -1.968 1.00 86.56 88 PRO A CA 1
ATOM 678 C C . PRO A 1 88 ? 9.478 8.579 -2.206 1.00 86.56 88 PRO A C 1
ATOM 680 O O . PRO A 1 88 ? 8.701 8.398 -3.143 1.00 86.56 88 PRO A O 1
ATOM 683 N N . PHE A 1 89 ? 9.369 9.637 -1.397 1.00 86.75 89 PHE A N 1
ATOM 684 C CA . PHE A 1 89 ? 8.297 10.623 -1.524 1.00 86.75 89 PHE A CA 1
ATOM 685 C C . PHE A 1 89 ? 8.412 11.418 -2.826 1.00 86.75 89 PHE A C 1
ATOM 687 O O . PHE A 1 89 ? 7.404 11.641 -3.500 1.00 86.75 89 PHE A O 1
ATOM 694 N N . GLN A 1 90 ? 9.632 11.809 -3.204 1.00 90.38 90 GLN A N 1
ATOM 695 C CA . GLN A 1 90 ? 9.879 12.489 -4.472 1.00 90.38 90 GLN A CA 1
ATOM 696 C C . GLN A 1 90 ? 9.517 11.590 -5.664 1.00 90.38 90 GLN A C 1
ATOM 698 O O . GLN A 1 90 ? 8.788 12.023 -6.556 1.00 90.38 90 GLN A O 1
ATOM 703 N N . LEU A 1 91 ? 9.963 10.331 -5.658 1.00 91.69 91 LEU A N 1
ATOM 704 C CA . LEU A 1 91 ? 9.662 9.366 -6.716 1.00 91.69 91 LEU A CA 1
ATOM 705 C C . LEU A 1 91 ? 8.153 9.141 -6.865 1.00 91.69 91 LEU A C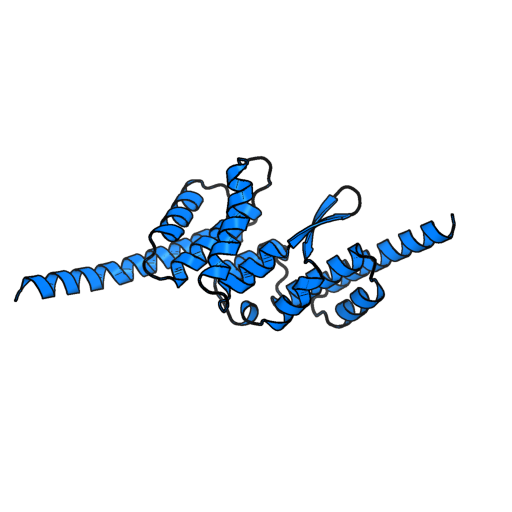 1
ATOM 707 O O . LEU A 1 91 ? 7.643 9.152 -7.984 1.00 91.69 91 LEU A O 1
ATOM 711 N N . CYS A 1 92 ? 7.414 9.014 -5.759 1.00 92.44 92 CYS A N 1
ATOM 712 C CA . CYS A 1 92 ? 5.957 8.912 -5.809 1.00 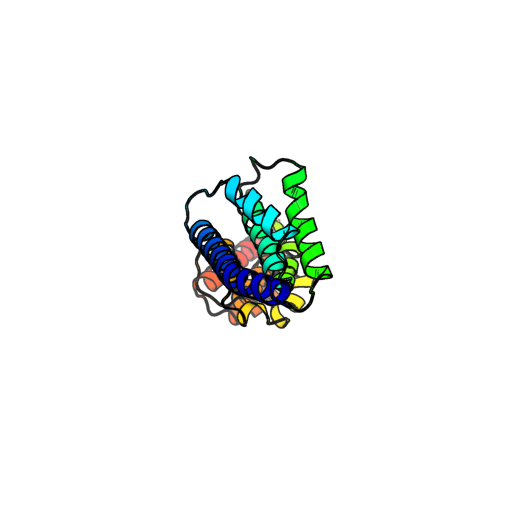92.44 92 CYS A CA 1
ATOM 713 C C . CYS A 1 92 ? 5.312 10.132 -6.485 1.00 92.44 92 CYS A C 1
ATOM 715 O O . CYS A 1 92 ? 4.438 9.977 -7.340 1.00 92.44 92 CYS A O 1
ATOM 717 N N . GLN A 1 93 ? 5.748 11.347 -6.140 1.00 94.12 93 GLN A N 1
ATOM 718 C CA . GLN A 1 93 ? 5.234 12.574 -6.758 1.00 94.12 93 GLN A CA 1
ATOM 719 C C . GLN A 1 93 ? 5.549 12.639 -8.260 1.00 94.12 93 GLN A C 1
ATOM 721 O O . GLN A 1 93 ? 4.692 13.041 -9.053 1.00 94.12 93 GLN A O 1
ATOM 726 N N . GLU A 1 94 ? 6.749 12.219 -8.665 1.00 94.06 94 GLU A N 1
ATOM 727 C CA . GLU A 1 94 ? 7.156 12.151 -10.071 1.00 94.06 94 GLU A CA 1
ATOM 728 C C . GLU A 1 94 ? 6.305 11.155 -10.867 1.00 94.06 94 GLU A C 1
ATOM 730 O O . GLU A 1 94 ? 5.800 11.513 -11.933 1.00 94.06 94 GLU A O 1
ATOM 735 N N . VAL A 1 95 ? 6.079 9.950 -10.331 1.00 94.25 95 VAL A N 1
ATOM 736 C CA . VAL A 1 95 ? 5.237 8.917 -10.958 1.00 94.25 95 VAL A CA 1
ATOM 737 C C . VAL A 1 95 ? 3.809 9.431 -11.164 1.00 94.25 95 VAL A C 1
ATOM 739 O O . VAL A 1 95 ? 3.263 9.323 -12.266 1.00 94.25 95 VAL A O 1
ATOM 742 N N . ILE A 1 96 ? 3.217 10.057 -10.140 1.00 94.00 96 ILE A N 1
ATOM 743 C CA . ILE A 1 96 ? 1.856 10.614 -10.212 1.00 94.00 96 ILE A CA 1
ATOM 744 C C . ILE A 1 96 ? 1.770 11.725 -11.259 1.00 94.00 96 ILE A C 1
ATOM 746 O O . ILE A 1 96 ? 0.818 11.763 -12.039 1.00 94.00 96 ILE A O 1
ATOM 750 N N . LYS A 1 97 ? 2.755 12.629 -11.291 1.00 94.56 97 LYS A N 1
ATOM 751 C CA . LYS A 1 97 ? 2.791 13.738 -12.250 1.00 94.56 97 LYS A CA 1
ATOM 752 C C . LYS A 1 97 ? 2.971 13.246 -13.685 1.00 94.56 97 LYS A C 1
ATOM 754 O O . LYS A 1 97 ? 2.401 13.832 -14.603 1.00 94.56 97 LYS A O 1
ATOM 759 N N . ALA A 1 98 ? 3.781 12.210 -13.880 1.00 93.38 98 ALA A N 1
ATOM 760 C CA . ALA A 1 98 ? 4.078 11.669 -15.196 1.00 93.38 98 ALA A CA 1
ATOM 761 C C . ALA A 1 98 ? 2.895 10.895 -15.792 1.00 93.38 98 ALA A C 1
ATOM 763 O O . ALA A 1 98 ? 2.662 10.992 -16.997 1.00 93.38 98 ALA A O 1
ATOM 764 N N . SER A 1 99 ? 2.157 10.126 -14.983 1.00 91.00 99 SER A N 1
ATOM 765 C CA . SER A 1 99 ? 1.042 9.321 -15.493 1.00 91.00 99 SER A CA 1
ATOM 766 C C . SER A 1 99 ? -0.022 9.019 -14.424 1.00 91.00 99 SER A C 1
ATOM 768 O O . SER A 1 99 ? -0.036 7.921 -13.868 1.00 91.00 99 SER A O 1
ATOM 770 N N . PRO A 1 100 ? -0.934 9.965 -14.125 1.00 88.38 100 PRO A N 1
ATOM 771 C CA . PRO A 1 100 ? -1.832 9.887 -12.967 1.00 88.38 100 PRO A CA 1
ATOM 772 C C . PRO A 1 100 ? -2.837 8.727 -13.003 1.00 88.38 100 PRO A C 1
ATOM 774 O O . PRO A 1 100 ? -3.270 8.304 -11.928 1.00 88.38 100 PRO A O 1
ATOM 777 N N . ASP A 1 101 ? -3.157 8.226 -14.203 1.00 88.69 101 ASP A N 1
ATOM 778 C CA . ASP A 1 101 ? -4.172 7.200 -14.499 1.00 88.69 101 ASP A CA 1
ATOM 779 C C . ASP A 1 101 ? -3.589 5.798 -14.715 1.00 88.69 101 ASP A C 1
ATOM 781 O O . ASP A 1 101 ? -4.116 4.987 -15.475 1.00 88.69 101 ASP A O 1
ATOM 785 N N . THR A 1 102 ? -2.475 5.509 -14.049 1.00 90.12 102 THR A N 1
ATOM 786 C CA . THR A 1 102 ? -1.807 4.205 -14.100 1.00 90.12 102 THR A CA 1
ATOM 787 C C . THR A 1 102 ? -1.839 3.507 -12.748 1.00 90.12 102 THR A C 1
ATOM 789 O O . THR A 1 102 ? -1.973 4.152 -11.703 1.00 90.12 102 THR A O 1
ATOM 792 N N . TRP A 1 103 ? -1.667 2.181 -12.743 1.00 89.69 103 TRP A N 1
ATOM 793 C CA . TRP A 1 103 ? -1.534 1.434 -11.491 1.00 89.69 103 TRP A CA 1
ATOM 794 C C . TRP A 1 103 ? -0.297 1.896 -10.705 1.00 89.69 103 TRP A C 1
ATOM 796 O O . TRP A 1 103 ? -0.364 1.968 -9.480 1.00 89.69 103 TRP A O 1
ATOM 806 N N . GLN A 1 104 ? 0.793 2.292 -11.385 1.00 91.56 104 GLN A N 1
ATOM 807 C CA . GLN A 1 104 ? 1.989 2.850 -10.746 1.00 91.56 104 GLN A CA 1
ATOM 808 C C . GLN A 1 104 ? 1.649 4.132 -9.981 1.00 91.56 104 GLN A C 1
ATOM 810 O O . GLN A 1 104 ? 2.043 4.282 -8.826 1.00 91.56 104 GLN A O 1
ATOM 815 N N . ALA A 1 105 ? 0.879 5.040 -10.589 1.00 91.44 105 ALA A N 1
ATOM 816 C CA . ALA A 1 105 ? 0.445 6.262 -9.921 1.00 91.44 105 ALA A CA 1
ATOM 817 C C . ALA A 1 105 ? -0.575 6.009 -8.810 1.00 91.44 105 ALA A C 1
ATOM 819 O O . ALA A 1 105 ? -0.534 6.703 -7.795 1.00 91.44 105 ALA A O 1
ATOM 820 N N . GLN A 1 106 ? -1.466 5.025 -8.945 1.00 88.75 106 GLN A N 1
ATOM 821 C CA . GLN A 1 106 ? -2.356 4.650 -7.843 1.00 88.75 106 GLN A CA 1
ATOM 822 C C . GLN A 1 106 ? -1.575 4.056 -6.666 1.00 88.75 106 GLN A C 1
ATOM 824 O O . GLN A 1 106 ? -1.859 4.396 -5.518 1.00 88.75 106 GLN A O 1
ATOM 829 N N . LEU A 1 107 ? -0.557 3.238 -6.938 1.00 89.69 107 LEU A N 1
ATOM 830 C CA . LEU A 1 107 ? 0.317 2.686 -5.910 1.00 89.69 107 LEU A CA 1
ATOM 831 C C . LEU A 1 107 ? 1.175 3.786 -5.256 1.00 89.69 107 LEU A C 1
ATOM 833 O O . LEU A 1 107 ? 1.319 3.814 -4.038 1.00 89.69 107 LEU A O 1
ATOM 837 N N . ALA A 1 108 ? 1.659 4.759 -6.033 1.00 91.12 108 ALA A N 1
ATOM 838 C CA . ALA A 1 108 ? 2.341 5.942 -5.509 1.00 91.12 108 ALA A CA 1
ATOM 839 C C . ALA A 1 108 ? 1.425 6.798 -4.615 1.00 91.12 108 ALA A C 1
ATOM 841 O O . ALA A 1 108 ? 1.846 7.226 -3.542 1.00 91.12 108 ALA A O 1
ATOM 842 N N . LYS A 1 109 ? 0.162 7.020 -5.019 1.00 91.00 109 LYS A N 1
ATOM 843 C CA . LYS A 1 109 ? -0.845 7.711 -4.191 1.00 91.00 109 LYS A CA 1
ATOM 844 C C . LYS A 1 109 ? -1.090 6.950 -2.888 1.00 91.00 109 LYS A C 1
ATOM 846 O O . LYS A 1 109 ? -1.149 7.581 -1.842 1.00 91.00 109 LYS A O 1
ATOM 851 N N . PHE A 1 110 ? -1.177 5.618 -2.939 1.00 88.00 110 PHE A N 1
ATOM 852 C CA . PHE A 1 110 ? -1.282 4.785 -1.742 1.00 88.00 110 PHE A CA 1
ATOM 853 C C . PHE A 1 110 ? -0.090 4.996 -0.801 1.00 88.00 110 PHE A C 1
ATOM 855 O O . PHE A 1 110 ? -0.309 5.306 0.363 1.00 88.00 110 PHE A O 1
ATOM 862 N N . TYR A 1 111 ? 1.150 4.931 -1.297 1.00 86.06 111 TYR A N 1
ATOM 863 C CA . TYR A 1 111 ? 2.334 5.155 -0.458 1.00 86.06 111 TYR A CA 1
ATOM 864 C C . TYR A 1 111 ? 2.407 6.560 0.134 1.00 86.06 111 TYR A C 1
ATOM 866 O O . TYR A 1 111 ? 2.749 6.704 1.304 1.00 86.06 111 TYR A O 1
ATOM 874 N N . LEU A 1 112 ? 2.050 7.593 -0.634 1.00 87.19 112 LEU A N 1
ATOM 875 C CA . LEU A 1 112 ? 1.973 8.958 -0.105 1.00 87.19 112 LEU A CA 1
ATOM 876 C C . LEU A 1 112 ? 0.861 9.122 0.930 1.00 87.19 112 LEU A C 1
ATOM 878 O O . LEU A 1 112 ? 0.962 10.013 1.772 1.00 87.19 112 LEU A O 1
ATOM 882 N N . ALA A 1 113 ? -0.192 8.310 0.853 1.00 87.62 113 ALA A N 1
ATOM 883 C CA . ALA A 1 113 ? -1.315 8.329 1.776 1.00 87.62 113 ALA A CA 1
ATOM 884 C C . ALA A 1 113 ? -1.039 7.600 3.091 1.00 87.62 113 ALA A C 1
ATOM 886 O O . ALA A 1 113 ? -1.842 7.725 4.013 1.00 87.62 113 ALA A O 1
ATOM 887 N N . LEU A 1 114 ? 0.062 6.853 3.198 1.00 82.81 114 LEU A N 1
ATOM 888 C CA . LEU A 1 114 ? 0.452 6.225 4.451 1.00 82.81 114 LEU A CA 1
ATOM 889 C C . LEU A 1 114 ? 1.085 7.255 5.395 1.00 82.81 114 LEU A C 1
ATOM 891 O O . LEU A 1 114 ? 1.967 8.019 5.005 1.00 82.81 114 LEU A O 1
ATOM 895 N N . GLU A 1 115 ? 0.671 7.238 6.656 1.00 74.62 115 GLU A N 1
ATOM 896 C CA . GLU A 1 115 ? 1.236 8.048 7.729 1.00 74.62 115 GLU A CA 1
ATOM 897 C C . GLU A 1 115 ? 1.641 7.177 8.925 1.00 74.62 115 GLU A C 1
ATOM 899 O O . GLU A 1 115 ? 1.028 6.130 9.162 1.00 74.62 115 GLU A O 1
ATOM 904 N N . PRO A 1 116 ? 2.667 7.580 9.693 1.00 70.25 116 PRO A N 1
ATOM 905 C CA . PRO A 1 116 ? 2.979 6.924 10.952 1.00 70.25 116 PRO A CA 1
ATOM 906 C C . PRO A 1 116 ? 1.817 7.082 11.938 1.00 70.25 116 PRO A C 1
ATOM 908 O O . PRO A 1 116 ? 1.418 8.198 12.266 1.00 70.25 116 PRO A O 1
ATOM 911 N N . SER A 1 117 ? 1.322 5.962 12.447 1.00 68.88 117 SER A N 1
ATOM 912 C CA . SER A 1 117 ? 0.441 5.882 13.606 1.00 68.88 117 SER A CA 1
ATOM 913 C C . SER A 1 117 ? 1.179 5.299 14.801 1.00 68.88 117 SER A C 1
ATOM 915 O O . SER A 1 117 ? 2.128 4.518 14.665 1.00 68.88 117 SER A O 1
ATOM 917 N N . TYR A 1 118 ? 0.705 5.669 15.984 1.00 66.94 118 TYR A N 1
ATOM 918 C CA . TYR A 1 118 ? 1.279 5.296 17.264 1.00 66.94 118 TYR A CA 1
ATOM 919 C C . TYR A 1 118 ? 0.215 4.580 18.089 1.00 66.94 118 TYR A C 1
ATOM 921 O O . TYR A 1 118 ? -0.703 5.212 18.606 1.00 66.94 118 TYR A O 1
ATOM 929 N N . SER A 1 119 ? 0.371 3.264 18.241 1.00 58.97 119 SER A N 1
ATOM 930 C CA . SER A 1 119 ? -0.459 2.461 19.140 1.00 58.97 119 SER A CA 1
ATOM 931 C C . SER A 1 119 ? 0.430 1.856 20.223 1.00 58.97 119 SER A C 1
ATOM 933 O O . SER A 1 119 ? 1.313 1.034 19.946 1.00 58.97 119 SER A O 1
ATOM 935 N N . GLY A 1 120 ? 0.238 2.326 21.461 1.00 64.94 120 GLY A N 1
ATOM 936 C CA . GLY A 1 120 ? 1.099 1.993 22.597 1.00 64.94 120 GLY A CA 1
ATOM 937 C C . GLY A 1 120 ? 2.561 2.378 22.342 1.00 64.94 120 GLY A C 1
ATOM 938 O O . GLY A 1 120 ? 2.851 3.528 22.025 1.00 64.94 120 GLY A O 1
ATOM 939 N N . ASP A 1 121 ? 3.461 1.395 22.448 1.00 54.28 121 ASP A N 1
ATOM 940 C CA . ASP A 1 121 ? 4.911 1.552 22.241 1.00 54.28 121 ASP A CA 1
ATOM 941 C C . ASP A 1 121 ? 5.367 1.195 20.807 1.00 54.28 121 ASP A C 1
ATOM 943 O O . ASP A 1 121 ? 6.561 1.032 20.554 1.00 54.28 121 ASP A O 1
ATOM 947 N N . SER A 1 122 ? 4.435 1.034 19.858 1.00 51.25 122 SER A N 1
ATOM 948 C CA . SER A 1 122 ? 4.738 0.607 18.484 1.00 51.25 122 SER A CA 1
ATOM 949 C C . SER A 1 122 ? 4.326 1.641 17.432 1.00 51.25 122 SER A C 1
ATOM 951 O O . SER A 1 122 ? 3.218 2.184 17.468 1.00 51.25 122 SER A O 1
ATOM 953 N N . VAL A 1 123 ? 5.222 1.889 16.470 1.00 57.69 123 VAL A N 1
ATOM 954 C CA . VAL A 1 123 ? 4.948 2.701 15.275 1.00 57.69 123 VAL A CA 1
ATOM 955 C C . VAL A 1 123 ? 4.531 1.775 14.142 1.00 57.69 123 VAL A C 1
ATOM 957 O O . VAL A 1 123 ? 5.215 0.792 13.860 1.00 57.69 123 VAL A O 1
ATOM 960 N N . HIS A 1 124 ? 3.421 2.086 13.484 1.00 67.38 124 HIS A N 1
ATOM 961 C CA . HIS A 1 124 ? 2.959 1.361 12.303 1.00 67.38 124 HIS A CA 1
ATOM 962 C C . HIS A 1 124 ? 2.403 2.338 11.269 1.00 67.38 124 HIS A C 1
ATOM 964 O O . HIS A 1 124 ? 1.936 3.412 11.623 1.00 67.38 124 HIS A O 1
ATOM 970 N N . MET A 1 125 ? 2.460 1.989 9.986 1.00 74.44 125 MET A N 1
ATOM 971 C CA . MET A 1 125 ? 1.935 2.851 8.925 1.00 74.44 125 MET A CA 1
ATOM 972 C C . MET A 1 125 ? 0.434 2.608 8.742 1.00 74.44 125 MET A C 1
ATOM 974 O O . MET A 1 125 ? 0.010 1.466 8.546 1.00 74.44 125 MET A O 1
ATOM 978 N N . VAL A 1 126 ? -0.365 3.673 8.769 1.00 77.19 126 VAL A N 1
ATOM 979 C CA . VAL A 1 126 ? -1.818 3.636 8.532 1.00 77.19 126 VAL A CA 1
ATOM 980 C C . VAL A 1 126 ? -2.192 4.547 7.379 1.00 77.19 126 VAL A C 1
ATOM 982 O O . VAL A 1 126 ? -1.457 5.462 7.030 1.00 77.19 126 VAL A O 1
ATOM 985 N N . LEU A 1 127 ? -3.335 4.289 6.758 1.00 82.31 127 LEU A N 1
ATOM 986 C CA . LEU A 1 127 ? -3.804 5.084 5.633 1.00 82.31 127 LEU A CA 1
ATOM 987 C C . LEU A 1 127 ? -4.517 6.349 6.118 1.00 82.31 127 LEU A C 1
ATOM 989 O O . LEU A 1 127 ? -5.447 6.265 6.914 1.00 82.31 127 LEU A O 1
ATOM 993 N N . ARG A 1 128 ? -4.175 7.513 5.565 1.00 84.50 128 ARG A N 1
ATOM 994 C CA . ARG A 1 128 ? -4.929 8.752 5.793 1.00 84.50 128 ARG A CA 1
ATOM 995 C C . ARG A 1 128 ? -6.377 8.578 5.344 1.00 84.50 128 ARG A C 1
ATOM 997 O O . ARG A 1 128 ? -6.649 8.386 4.157 1.00 84.50 128 ARG A O 1
ATOM 1004 N N . ILE A 1 129 ? -7.319 8.711 6.283 1.00 83.06 129 ILE A N 1
ATOM 1005 C CA . ILE A 1 129 ? -8.755 8.458 6.051 1.00 83.06 129 ILE A CA 1
ATOM 1006 C C . ILE A 1 129 ? -9.292 9.275 4.867 1.00 83.06 129 ILE A C 1
ATOM 1008 O O . ILE A 1 129 ? -10.026 8.744 4.038 1.00 83.06 129 ILE A O 1
ATOM 1012 N N . GLN A 1 130 ? -8.886 10.546 4.752 1.00 83.69 130 GLN A N 1
ATOM 1013 C CA . GLN A 1 130 ? -9.344 11.458 3.694 1.00 83.69 130 GLN A CA 1
ATOM 1014 C C . GLN A 1 130 ? -8.960 10.989 2.281 1.00 83.69 130 GLN A C 1
ATOM 1016 O O . GLN A 1 130 ? -9.664 11.292 1.319 1.00 83.69 130 GLN A O 1
ATOM 1021 N N . GLU A 1 131 ? -7.861 10.245 2.143 1.00 83.81 131 GLU A N 1
ATOM 1022 C CA . GLU A 1 131 ? -7.384 9.735 0.851 1.00 83.81 131 GLU A CA 1
ATOM 1023 C C . GLU A 1 131 ? -7.870 8.306 0.573 1.00 83.81 131 GLU A C 1
ATOM 1025 O O . GLU A 1 131 ? -7.888 7.869 -0.583 1.00 83.81 131 GLU A O 1
ATOM 1030 N N . ALA A 1 132 ? -8.330 7.594 1.607 1.00 81.25 132 ALA A N 1
ATOM 1031 C CA . ALA A 1 132 ? -8.732 6.197 1.519 1.00 81.25 132 ALA A CA 1
ATOM 1032 C C . ALA A 1 132 ? -9.884 5.963 0.533 1.00 81.25 132 ALA A C 1
ATOM 1034 O O . ALA A 1 132 ? -9.800 5.070 -0.309 1.00 81.25 132 ALA A O 1
ATOM 1035 N N . ASP A 1 133 ? -10.936 6.785 0.575 1.00 82.56 133 ASP A N 1
ATOM 1036 C CA . ASP A 1 133 ? -12.099 6.610 -0.307 1.00 82.56 133 ASP A CA 1
ATOM 1037 C C . ASP A 1 133 ? -11.772 6.852 -1.781 1.00 82.56 133 ASP A C 1
ATOM 1039 O O . ASP A 1 133 ? -12.292 6.159 -2.660 1.00 82.56 133 ASP A O 1
ATOM 1043 N N . SER A 1 134 ? -10.874 7.800 -2.055 1.00 84.25 134 SER A N 1
ATOM 1044 C CA . SER A 1 134 ? -10.371 8.041 -3.408 1.00 84.25 134 SER A CA 1
ATOM 1045 C C . SER A 1 134 ? -9.621 6.811 -3.922 1.00 84.25 134 SER A C 1
ATOM 1047 O O . SER A 1 134 ? -9.903 6.318 -5.011 1.00 84.25 134 SER A O 1
ATOM 1049 N N . LEU A 1 135 ? -8.731 6.244 -3.103 1.00 83.25 135 LEU A N 1
ATOM 1050 C CA . LEU A 1 135 ? -7.930 5.075 -3.468 1.00 83.25 135 LEU A CA 1
ATOM 1051 C C . LEU A 1 135 ? -8.768 3.806 -3.667 1.00 83.25 135 LEU A C 1
ATOM 1053 O O . LEU A 1 135 ? -8.548 3.091 -4.646 1.00 83.25 135 LEU A O 1
ATOM 1057 N N . ILE A 1 136 ? -9.736 3.544 -2.783 1.00 81.56 136 ILE A N 1
ATOM 1058 C CA . ILE A 1 136 ? -10.611 2.356 -2.832 1.00 81.56 136 ILE A CA 1
ATOM 1059 C C . ILE A 1 136 ? -11.446 2.333 -4.115 1.00 81.56 136 ILE A C 1
ATOM 1061 O O . ILE A 1 136 ? -11.680 1.271 -4.697 1.00 81.56 136 ILE A O 1
ATOM 1065 N N . ASN A 1 137 ? -11.906 3.500 -4.563 1.00 76.62 137 ASN A N 1
ATOM 1066 C CA . ASN A 1 137 ? -12.768 3.608 -5.736 1.00 76.62 137 ASN A CA 1
ATOM 1067 C C . ASN A 1 137 ? -11.991 3.718 -7.055 1.00 76.62 137 ASN A C 1
ATOM 1069 O O . ASN A 1 137 ? -12.595 3.586 -8.117 1.00 76.62 137 ASN A O 1
ATOM 1073 N N . TYR A 1 138 ? -10.670 3.921 -7.009 1.00 70.62 138 TYR A N 1
ATOM 1074 C CA . TYR A 1 138 ? -9.863 4.160 -8.207 1.00 70.62 138 TYR A CA 1
ATOM 1075 C C . TYR A 1 138 ? -9.421 2.881 -8.947 1.00 70.62 138 TYR A C 1
ATOM 1077 O O . TYR A 1 138 ? -8.945 2.978 -10.065 1.00 70.62 138 TYR A O 1
ATOM 1085 N N . GLY A 1 139 ? -9.654 1.680 -8.400 1.00 67.31 139 GLY A N 1
ATOM 1086 C CA . GLY A 1 139 ? -9.829 0.415 -9.151 1.00 67.31 139 GLY A CA 1
ATOM 1087 C C . GLY A 1 139 ? -8.696 -0.143 -10.039 1.00 67.31 139 GLY A C 1
ATOM 1088 O O . GLY A 1 139 ? -8.811 -1.289 -10.470 1.00 67.31 139 GLY A O 1
ATOM 1089 N N . LEU A 1 140 ? -7.604 0.580 -10.314 1.00 76.31 140 LEU A N 1
ATOM 1090 C CA . LEU A 1 140 ? -6.531 0.115 -11.210 1.00 76.31 140 LEU A CA 1
ATOM 1091 C C . LEU A 1 140 ? -5.595 -0.903 -10.545 1.00 76.31 140 LEU A C 1
ATOM 1093 O O . LEU A 1 140 ? -4.954 -1.680 -11.250 1.00 76.31 140 LEU A O 1
ATOM 1097 N N . LEU A 1 141 ? -5.526 -0.937 -9.209 1.00 77.38 141 LEU A N 1
ATOM 1098 C CA . LEU A 1 141 ? -4.687 -1.905 -8.488 1.00 77.38 141 LEU A CA 1
ATOM 1099 C C . LEU A 1 141 ? -5.204 -3.349 -8.610 1.00 77.38 141 LEU A C 1
ATOM 1101 O O . LEU A 1 141 ? -4.411 -4.278 -8.684 1.00 77.38 141 LEU A O 1
ATOM 1105 N N . ASP A 1 142 ? -6.520 -3.560 -8.679 1.00 69.25 142 ASP A N 1
ATOM 1106 C CA . ASP A 1 142 ? -7.087 -4.909 -8.845 1.00 69.25 142 ASP A CA 1
ATOM 1107 C C . ASP A 1 142 ? -7.081 -5.385 -10.309 1.00 69.25 142 ASP A C 1
ATOM 1109 O O . ASP A 1 142 ? -7.260 -6.570 -10.582 1.00 69.25 142 ASP A O 1
ATOM 1113 N N . GLY A 1 143 ? -6.859 -4.476 -11.266 1.00 63.84 143 GLY A N 1
ATOM 1114 C CA . GLY A 1 143 ? -6.822 -4.785 -12.699 1.00 63.84 143 GLY A CA 1
ATOM 1115 C C . GLY A 1 143 ? -5.452 -5.216 -13.232 1.00 63.84 143 GLY A C 1
ATOM 1116 O O . GLY A 1 143 ? -5.351 -5.573 -14.405 1.00 63.84 143 GLY A O 1
ATOM 1117 N N . SER A 1 144 ? -4.398 -5.167 -12.411 1.00 64.38 144 SER A N 1
ATOM 1118 C CA . SER A 1 144 ? -3.017 -5.425 -12.830 1.00 64.38 144 SER A CA 1
ATOM 1119 C C . SER A 1 144 ? -2.432 -6.640 -12.109 1.00 64.38 144 SER A C 1
ATOM 1121 O O . SER A 1 144 ? -2.452 -6.731 -10.885 1.00 64.38 144 SER A O 1
ATOM 1123 N N . SER A 1 145 ? -1.864 -7.575 -12.870 1.00 70.81 145 SER A N 1
ATOM 1124 C CA . SER A 1 145 ? -1.132 -8.737 -12.348 1.00 70.81 145 SER A CA 1
ATOM 1125 C C . SER A 1 145 ? 0.378 -8.492 -12.286 1.00 70.81 145 SER A C 1
ATOM 1127 O O . SER A 1 145 ? 1.158 -9.443 -12.302 1.00 70.81 145 SER A O 1
ATOM 1129 N N . HIS A 1 146 ? 0.809 -7.225 -12.285 1.00 78.25 146 HIS A N 1
ATOM 1130 C CA . HIS A 1 146 ? 2.225 -6.895 -12.363 1.00 78.25 146 HIS A CA 1
ATOM 1131 C C . HIS A 1 146 ? 2.982 -7.410 -11.118 1.00 78.25 146 HIS A C 1
ATOM 1133 O O . HIS A 1 146 ? 2.545 -7.142 -9.994 1.00 78.25 146 HIS A O 1
ATOM 1139 N N . PRO A 1 147 ? 4.137 -8.081 -11.276 1.00 73.44 147 PRO A N 1
ATOM 1140 C CA . 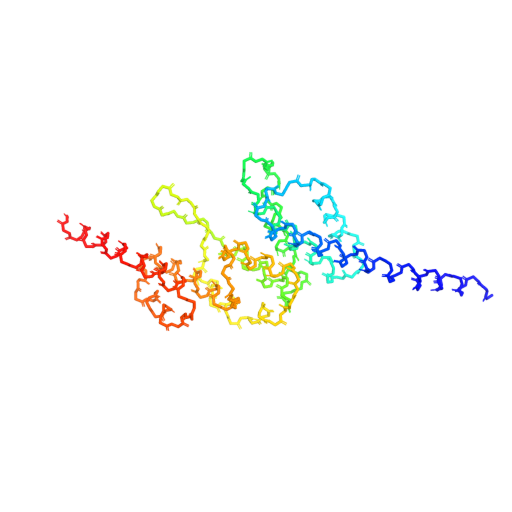PRO A 1 147 ? 4.933 -8.617 -10.168 1.00 73.44 147 PRO A CA 1
ATOM 1141 C C . PRO A 1 147 ? 5.204 -7.597 -9.043 1.00 73.44 147 PRO A C 1
ATOM 1143 O O . PRO A 1 147 ? 4.967 -7.884 -7.871 1.00 73.44 147 PRO A O 1
ATOM 1146 N N . ALA A 1 148 ? 5.595 -6.364 -9.389 1.00 74.88 148 ALA A N 1
ATOM 1147 C CA . ALA A 1 148 ? 5.820 -5.284 -8.414 1.00 74.88 148 ALA A CA 1
ATOM 1148 C C . ALA A 1 148 ? 4.581 -4.954 -7.561 1.00 74.88 148 ALA A C 1
ATOM 1150 O O . ALA A 1 148 ? 4.695 -4.665 -6.372 1.00 74.88 148 ALA A O 1
ATOM 1151 N N . LEU A 1 149 ? 3.386 -5.044 -8.145 1.00 78.38 149 LEU A N 1
ATOM 1152 C CA . LEU A 1 149 ? 2.133 -4.797 -7.442 1.00 78.38 149 LEU A CA 1
ATOM 1153 C C . LEU A 1 149 ? 1.771 -5.950 -6.494 1.00 78.38 149 LEU A C 1
ATOM 1155 O O . LEU A 1 149 ? 1.201 -5.724 -5.426 1.00 78.38 149 LEU A O 1
ATOM 1159 N N . MET A 1 150 ? 2.135 -7.182 -6.855 1.00 77.44 150 MET A N 1
ATOM 1160 C CA . MET A 1 150 ? 2.002 -8.346 -5.977 1.00 77.44 150 MET A CA 1
ATOM 1161 C C . MET A 1 150 ? 2.996 -8.292 -4.811 1.00 77.44 150 MET A C 1
ATOM 1163 O O . MET A 1 150 ? 2.612 -8.595 -3.682 1.00 77.44 150 MET A O 1
ATOM 1167 N N . ALA A 1 151 ? 4.236 -7.854 -5.058 1.00 75.94 151 ALA A N 1
ATOM 1168 C CA . ALA A 1 151 ? 5.231 -7.616 -4.010 1.00 75.94 151 ALA A CA 1
ATOM 1169 C C . ALA A 1 151 ? 4.749 -6.556 -3.015 1.00 75.94 151 ALA A C 1
ATOM 1171 O O . ALA A 1 151 ? 4.713 -6.810 -1.814 1.00 75.94 151 ALA A O 1
ATOM 1172 N N . ALA A 1 152 ? 4.286 -5.414 -3.526 1.00 79.06 152 ALA A N 1
ATOM 1173 C CA . ALA A 1 152 ? 3.702 -4.340 -2.731 1.00 79.06 152 ALA A CA 1
ATOM 1174 C C . ALA A 1 152 ? 2.561 -4.830 -1.831 1.00 79.06 152 ALA A C 1
ATOM 1176 O O . ALA A 1 152 ? 2.542 -4.538 -0.633 1.00 79.06 152 ALA A O 1
ATOM 1177 N N . LYS A 1 153 ? 1.644 -5.623 -2.404 1.00 80.62 153 LYS A N 1
ATOM 1178 C CA . LYS A 1 153 ? 0.546 -6.246 -1.665 1.00 80.62 153 LYS A CA 1
ATOM 1179 C C . LYS A 1 153 ? 1.110 -7.121 -0.551 1.00 80.62 153 LYS A C 1
ATOM 1181 O O . LYS A 1 153 ? 0.817 -6.883 0.609 1.00 80.62 153 LYS A O 1
ATOM 1186 N N . ARG A 1 154 ? 1.985 -8.074 -0.879 1.00 76.12 154 ARG A N 1
ATOM 1187 C CA . ARG A 1 154 ? 2.551 -9.014 0.095 1.00 76.12 154 ARG A CA 1
ATOM 1188 C C . ARG A 1 154 ? 3.265 -8.326 1.260 1.00 76.12 154 ARG A C 1
ATOM 1190 O O . ARG A 1 154 ? 3.057 -8.755 2.392 1.00 76.12 154 ARG A O 1
ATOM 1197 N N . ILE A 1 155 ? 4.070 -7.295 0.991 1.00 74.25 155 ILE A N 1
ATOM 1198 C CA . ILE A 1 155 ? 4.789 -6.525 2.020 1.00 74.25 155 ILE A CA 1
ATOM 1199 C C . ILE A 1 155 ? 3.783 -5.899 2.988 1.00 74.25 155 ILE A C 1
ATOM 1201 O O . ILE A 1 155 ? 3.860 -6.104 4.198 1.00 74.25 155 ILE A O 1
ATOM 1205 N N . TYR A 1 156 ? 2.784 -5.194 2.455 1.00 74.12 156 TYR A N 1
ATOM 1206 C CA . TYR A 1 156 ? 1.798 -4.509 3.284 1.00 74.12 156 TYR A CA 1
ATOM 1207 C C . TYR A 1 156 ? 0.888 -5.485 4.046 1.00 74.12 156 TYR A C 1
ATOM 1209 O O . TYR A 1 156 ? 0.536 -5.253 5.202 1.00 74.12 156 TYR A O 1
ATOM 1217 N N . THR A 1 157 ? 0.520 -6.600 3.415 1.00 74.19 157 THR A N 1
ATOM 1218 C CA . THR A 1 157 ? -0.417 -7.579 3.972 1.00 74.19 157 THR A CA 1
ATOM 1219 C C . THR A 1 157 ? 0.243 -8.682 4.791 1.00 74.19 157 THR A C 1
ATOM 1221 O O . THR A 1 157 ? -0.466 -9.555 5.292 1.00 74.19 157 THR A O 1
ATOM 1224 N N . LYS A 1 158 ? 1.577 -8.684 4.912 1.00 75.88 158 LYS A N 1
ATOM 1225 C CA . LYS A 1 158 ? 2.365 -9.776 5.513 1.00 75.88 158 LYS A CA 1
ATOM 1226 C C . LYS A 1 158 ? 2.010 -11.153 4.933 1.00 75.88 158 LYS A C 1
ATOM 1228 O O . LYS A 1 158 ? 1.949 -12.148 5.651 1.00 75.88 158 LYS A O 1
ATOM 1233 N N . GLY A 1 159 ? 1.743 -11.205 3.628 1.00 72.62 159 GLY A N 1
ATOM 1234 C CA . GLY A 1 159 ? 1.438 -12.451 2.920 1.00 72.62 159 GLY A CA 1
ATOM 1235 C C . GLY A 1 159 ? -0.017 -12.909 2.940 1.00 72.62 159 GLY A C 1
ATOM 1236 O O . GLY A 1 159 ? -0.292 -13.974 2.392 1.00 72.62 159 GLY A O 1
ATOM 1237 N N . VAL A 1 160 ? -0.955 -12.129 3.490 1.00 77.69 160 VAL A N 1
ATOM 1238 C CA . VAL A 1 160 ? -2.388 -12.418 3.317 1.00 77.69 160 VAL A CA 1
ATOM 1239 C C . VAL A 1 160 ? -2.751 -12.262 1.839 1.00 77.69 160 VAL A C 1
ATOM 1241 O O . VAL A 1 160 ? -2.524 -11.200 1.246 1.00 77.69 160 VAL A O 1
ATOM 1244 N N . ASP A 1 161 ? -3.293 -13.327 1.242 1.00 81.56 161 ASP A N 1
ATOM 1245 C CA . ASP A 1 161 ? -3.766 -13.305 -0.140 1.00 81.56 161 ASP A CA 1
ATOM 1246 C C . ASP A 1 161 ? -5.182 -12.731 -0.212 1.00 81.56 161 ASP A C 1
ATOM 1248 O O . ASP A 1 161 ? -6.143 -13.292 0.309 1.00 81.56 161 ASP A O 1
ATOM 1252 N N . THR A 1 162 ? -5.285 -11.557 -0.818 1.00 83.25 162 THR A N 1
ATOM 1253 C CA . THR A 1 162 ? -6.482 -10.718 -0.802 1.00 83.25 162 THR A CA 1
ATOM 1254 C C . THR A 1 162 ? -6.467 -9.747 -1.989 1.00 83.25 162 THR A C 1
ATOM 1256 O O . THR A 1 162 ? -5.466 -9.648 -2.704 1.00 83.25 162 THR A O 1
ATOM 1259 N N . SER A 1 163 ? -7.573 -9.052 -2.248 1.00 86.62 163 SER A N 1
ATOM 1260 C CA . SER A 1 163 ? -7.637 -7.986 -3.261 1.00 86.62 163 SER A CA 1
ATOM 1261 C C . SER A 1 163 ? -7.054 -6.678 -2.722 1.00 86.62 163 SER A C 1
ATOM 1263 O O . SER A 1 163 ? -7.099 -6.427 -1.519 1.00 86.62 163 SER A O 1
ATOM 1265 N N . TRP A 1 164 ? -6.557 -5.799 -3.591 1.00 85.94 164 TRP A N 1
ATOM 1266 C CA . TRP A 1 164 ? -6.121 -4.461 -3.180 1.00 85.94 164 TRP A CA 1
ATOM 1267 C C . TRP A 1 164 ? -7.261 -3.637 -2.602 1.00 85.94 164 TRP A C 1
ATOM 1269 O O . TRP A 1 164 ? -7.048 -2.900 -1.639 1.00 85.94 164 TRP A O 1
ATOM 1279 N N . ARG A 1 165 ? -8.480 -3.782 -3.131 1.00 87.25 165 ARG A N 1
ATOM 1280 C CA . ARG A 1 165 ? -9.665 -3.180 -2.515 1.00 87.25 165 ARG A CA 1
ATOM 1281 C C . ARG A 1 165 ? -9.799 -3.576 -1.048 1.00 87.25 165 ARG A C 1
ATOM 1283 O O . ARG A 1 165 ? -10.062 -2.724 -0.206 1.00 87.25 165 ARG A O 1
ATOM 1290 N N . GLU A 1 166 ? -9.614 -4.850 -0.740 1.00 87.31 166 GLU A N 1
ATOM 1291 C CA . GLU A 1 166 ? -9.706 -5.353 0.625 1.00 87.31 166 GLU A CA 1
ATOM 1292 C C . GLU A 1 166 ? -8.526 -4.912 1.502 1.00 87.31 166 GLU A C 1
ATOM 1294 O O . GLU A 1 166 ? -8.753 -4.533 2.649 1.00 87.31 166 GLU A O 1
ATOM 1299 N N . VAL A 1 167 ? -7.309 -4.829 0.953 1.00 86.12 167 VAL A N 1
ATOM 1300 C CA . VAL A 1 167 ? -6.166 -4.184 1.627 1.00 86.12 167 VAL A CA 1
ATOM 1301 C C . VAL A 1 167 ? -6.487 -2.743 2.018 1.00 86.12 167 VAL A C 1
ATOM 1303 O O . VAL A 1 167 ? -6.237 -2.333 3.150 1.00 86.12 167 VAL A O 1
ATOM 1306 N N . LEU A 1 168 ? -7.055 -1.966 1.095 1.00 87.81 168 LEU A N 1
ATOM 1307 C CA . LEU A 1 168 ? -7.387 -0.563 1.329 1.00 87.81 168 LEU A CA 1
ATOM 1308 C C . LEU A 1 168 ? -8.537 -0.401 2.331 1.00 87.81 168 LEU A C 1
ATOM 1310 O O . LEU A 1 168 ? -8.501 0.512 3.153 1.00 87.81 168 LEU A O 1
ATOM 1314 N N . LEU A 1 169 ? -9.535 -1.291 2.298 1.00 89.31 169 LEU A N 1
ATOM 1315 C CA . LEU A 1 169 ? -10.599 -1.329 3.304 1.00 89.31 169 LEU A CA 1
ATOM 1316 C C . LEU A 1 169 ? -10.035 -1.657 4.688 1.00 89.31 169 LEU A C 1
ATOM 1318 O O . LEU A 1 169 ? -10.363 -0.967 5.651 1.00 89.31 169 LEU A O 1
ATOM 1322 N N . PHE A 1 170 ? -9.152 -2.651 4.786 1.00 88.31 170 PHE A N 1
ATOM 1323 C CA . PHE A 1 170 ? -8.455 -2.972 6.027 1.00 88.31 170 PHE A CA 1
ATOM 1324 C C . PHE A 1 170 ? -7.658 -1.768 6.545 1.00 88.31 170 PHE A C 1
ATOM 1326 O O . PHE A 1 170 ? -7.854 -1.345 7.683 1.00 88.31 170 PHE A O 1
ATOM 1333 N N . ALA A 1 171 ? -6.839 -1.149 5.694 1.00 85.44 171 ALA A N 1
ATOM 1334 C CA . ALA A 1 171 ? -6.046 0.026 6.046 1.00 85.44 171 ALA A CA 1
ATOM 1335 C C . ALA A 1 171 ? -6.914 1.209 6.515 1.00 85.44 171 ALA A C 1
ATOM 1337 O O . ALA A 1 171 ? -6.578 1.879 7.494 1.00 85.44 171 ALA A O 1
ATOM 1338 N N . LYS A 1 172 ? -8.059 1.438 5.854 1.00 89.81 172 LYS A N 1
ATOM 1339 C CA . LYS A 1 172 ? -9.043 2.452 6.255 1.00 89.81 172 LYS A CA 1
ATOM 1340 C C . LYS A 1 172 ? -9.663 2.127 7.616 1.00 89.81 172 LYS A C 1
ATOM 1342 O O . LYS A 1 172 ? -9.765 3.019 8.452 1.00 89.81 172 LYS A O 1
ATOM 1347 N N . ALA A 1 173 ? -10.061 0.876 7.850 1.00 91.00 173 ALA A N 1
ATOM 1348 C CA . ALA A 1 173 ? -10.634 0.448 9.125 1.00 91.00 173 ALA A CA 1
ATOM 1349 C C . ALA A 1 173 ? -9.644 0.636 10.282 1.00 91.00 173 ALA A C 1
ATOM 1351 O O . ALA A 1 173 ? -10.031 1.155 11.326 1.00 91.00 173 ALA A O 1
ATOM 1352 N N . VAL A 1 174 ? -8.364 0.299 10.072 1.00 88.62 174 VAL A N 1
ATOM 1353 C CA . VAL A 1 174 ? -7.303 0.582 11.049 1.00 88.62 174 VAL A CA 1
ATOM 1354 C C . VAL A 1 174 ? -7.254 2.077 11.362 1.00 88.62 174 VAL A C 1
ATOM 1356 O O . VAL A 1 174 ? -7.350 2.455 12.525 1.00 88.62 174 VAL A O 1
ATOM 1359 N N . ALA A 1 175 ? -7.166 2.935 10.345 1.00 87.06 175 ALA A N 1
ATOM 1360 C CA . ALA A 1 175 ? -7.065 4.378 10.550 1.00 87.06 175 ALA A CA 1
ATOM 1361 C C . ALA A 1 175 ? -8.284 4.975 11.277 1.00 87.06 175 ALA A C 1
ATOM 1363 O O . ALA A 1 175 ? -8.134 5.876 12.106 1.00 87.06 175 ALA A O 1
ATOM 1364 N N . LEU A 1 176 ? -9.486 4.453 11.008 1.00 90.69 176 LEU A N 1
ATOM 1365 C CA . LEU A 1 176 ? -10.709 4.831 11.719 1.00 90.69 176 LEU A CA 1
ATOM 1366 C C . LEU A 1 176 ? -10.654 4.446 13.200 1.00 90.69 176 LEU A C 1
ATOM 1368 O O . LEU A 1 176 ? -11.022 5.270 14.038 1.00 90.69 176 LEU A O 1
ATOM 1372 N N . CYS A 1 177 ? -10.147 3.254 13.535 1.00 89.12 177 CYS A N 1
ATOM 1373 C CA . CYS A 1 177 ? -9.917 2.856 14.926 1.00 89.12 177 CYS A CA 1
ATOM 1374 C C . CYS A 1 177 ? -8.947 3.814 15.635 1.00 89.12 177 CYS A C 1
ATOM 1376 O O . CYS A 1 177 ? -9.281 4.324 16.702 1.00 89.12 177 CYS A O 1
ATOM 1378 N N . GLU A 1 178 ? -7.798 4.119 15.020 1.00 84.19 178 GLU A N 1
ATOM 1379 C CA . GLU A 1 178 ? -6.792 5.040 15.584 1.00 84.19 178 GLU A CA 1
ATOM 1380 C C . GLU A 1 178 ? -7.338 6.472 15.742 1.00 84.19 178 GLU A C 1
ATOM 1382 O O . GLU A 1 178 ? -6.968 7.205 16.657 1.00 84.19 178 GLU A O 1
ATOM 1387 N N . SER A 1 179 ? -8.277 6.865 14.878 1.00 85.31 179 SER A N 1
ATOM 1388 C CA . SER A 1 179 ? -8.970 8.158 14.945 1.00 85.31 179 SER A CA 1
ATOM 1389 C C . SER A 1 179 ? -10.217 8.141 15.837 1.00 85.31 179 SER A C 1
ATOM 1391 O O . SER A 1 179 ? -10.995 9.096 15.812 1.00 85.31 179 SER A O 1
ATOM 1393 N N . ASN A 1 180 ? -10.436 7.073 16.611 1.00 87.12 180 ASN A N 1
ATOM 1394 C CA . ASN A 1 180 ? -11.569 6.913 17.524 1.00 87.12 180 ASN A CA 1
ATOM 1395 C C . ASN A 1 180 ? -12.959 6.937 16.838 1.00 87.12 180 ASN A C 1
ATOM 1397 O O . ASN A 1 180 ? -13.973 7.225 17.476 1.00 87.12 180 ASN A O 1
ATOM 1401 N N . GLN A 1 181 ? -13.025 6.617 15.544 1.00 90.94 181 GLN A N 1
ATOM 1402 C CA . GLN A 1 181 ? -14.252 6.528 14.740 1.00 90.94 181 GLN A CA 1
ATOM 1403 C C . GLN A 1 181 ? -14.731 5.067 14.663 1.00 90.94 181 GLN A C 1
ATOM 1405 O O . GLN A 1 181 ? -14.785 4.456 13.596 1.00 90.94 181 GLN A O 1
ATOM 1410 N N . ILE A 1 182 ? -15.045 4.489 15.829 1.00 92.06 182 ILE A N 1
ATOM 1411 C CA . ILE A 1 182 ? -15.300 3.046 15.992 1.00 92.06 182 ILE A CA 1
ATOM 1412 C C . ILE A 1 182 ? -16.504 2.557 15.180 1.00 92.06 182 ILE A C 1
ATOM 1414 O O . ILE A 1 182 ? -16.418 1.510 14.543 1.00 92.06 182 ILE A O 1
ATOM 1418 N N . ASP A 1 183 ? -17.594 3.325 15.143 1.00 92.50 183 ASP A N 1
ATOM 1419 C CA . ASP A 1 183 ? -18.807 2.939 14.408 1.00 92.50 183 ASP A CA 1
ATOM 1420 C C . ASP A 1 183 ? -18.541 2.824 12.894 1.00 92.50 183 ASP A C 1
ATOM 1422 O O . ASP A 1 183 ? -19.051 1.931 12.214 1.00 92.50 183 ASP A O 1
ATOM 1426 N N . GLU A 1 184 ? -17.691 3.698 12.347 1.00 93.12 184 GLU A N 1
ATOM 1427 C CA . GLU A 1 184 ? -17.285 3.631 10.941 1.00 93.12 184 GLU A CA 1
ATOM 1428 C C . GLU A 1 184 ? -16.352 2.446 10.672 1.00 93.12 184 GLU A C 1
ATOM 1430 O O . GLU A 1 184 ? -16.483 1.782 9.640 1.00 93.12 184 GLU A O 1
ATOM 1435 N N . ALA A 1 185 ? -15.444 2.140 11.603 1.00 92.94 185 ALA A N 1
ATOM 1436 C CA . ALA A 1 185 ? -14.586 0.963 11.504 1.00 92.94 185 ALA A CA 1
ATOM 1437 C C . ALA A 1 185 ? -15.405 -0.343 11.520 1.00 92.94 185 ALA A C 1
ATOM 1439 O O . ALA A 1 185 ? -15.127 -1.250 10.732 1.00 92.94 185 ALA A O 1
ATOM 1440 N N . GLU A 1 186 ? -16.457 -0.426 12.342 1.00 94.00 186 GLU A N 1
ATOM 1441 C CA . GLU A 1 186 ? -17.384 -1.568 12.376 1.00 94.00 186 GLU A CA 1
ATOM 1442 C C . GLU A 1 186 ? -18.163 -1.738 11.068 1.00 94.00 186 GLU A C 1
ATOM 1444 O O . GLU A 1 186 ? -18.333 -2.863 10.581 1.00 94.00 186 GLU A O 1
ATOM 1449 N N . ASN A 1 187 ? -18.584 -0.632 10.451 1.00 94.25 187 ASN A N 1
ATOM 1450 C CA . ASN A 1 187 ? -19.221 -0.684 9.138 1.00 94.25 187 ASN A CA 1
ATOM 1451 C C . ASN A 1 187 ? -18.285 -1.321 8.102 1.00 94.25 187 ASN A C 1
ATOM 1453 O O . ASN A 1 187 ? -18.714 -2.191 7.338 1.00 94.25 187 ASN A O 1
ATOM 1457 N N . ILE A 1 188 ? -16.995 -0.965 8.113 1.00 92.88 188 ILE A N 1
ATOM 1458 C CA . ILE A 1 188 ? -16.012 -1.584 7.217 1.00 92.88 188 ILE A CA 1
ATOM 1459 C C . ILE A 1 188 ? -15.763 -3.050 7.583 1.00 92.88 188 ILE A C 1
ATOM 1461 O O . ILE A 1 188 ? -15.730 -3.884 6.676 1.00 92.88 188 ILE A O 1
ATOM 1465 N N . LEU A 1 189 ? -15.652 -3.392 8.871 1.00 92.75 189 LEU A N 1
ATOM 1466 C CA . LEU A 1 189 ? -15.444 -4.767 9.346 1.00 92.75 189 LEU A CA 1
ATOM 1467 C C . LEU A 1 189 ? -16.455 -5.748 8.732 1.00 92.75 189 LEU A C 1
ATOM 1469 O O . LEU A 1 189 ? -16.082 -6.837 8.287 1.00 92.75 189 LEU A O 1
ATOM 1473 N N . SER A 1 190 ? -17.725 -5.340 8.654 1.00 90.19 190 SER A N 1
ATOM 1474 C CA . SER A 1 190 ? -18.799 -6.150 8.063 1.00 90.19 190 SER A CA 1
ATOM 1475 C C . SER A 1 190 ? -18.606 -6.439 6.565 1.00 90.19 190 SER A C 1
ATOM 1477 O O . SER A 1 190 ? -19.082 -7.460 6.068 1.00 90.19 190 SER A O 1
ATOM 1479 N N . SER A 1 191 ? -17.876 -5.567 5.862 1.00 90.75 191 SER A N 1
ATOM 1480 C CA . SER A 1 191 ? -17.630 -5.635 4.417 1.00 90.75 191 SER A CA 1
ATOM 1481 C C . SER A 1 191 ? -16.357 -6.391 4.025 1.00 90.75 191 SER A C 1
ATOM 1483 O O . SER A 1 191 ? -16.194 -6.733 2.854 1.00 90.75 191 SER A O 1
ATOM 1485 N N . LEU A 1 192 ? -15.461 -6.668 4.980 1.00 90.88 192 LEU A N 1
ATOM 1486 C CA . LEU A 1 192 ? -14.249 -7.450 4.733 1.00 90.88 192 LEU A CA 1
ATOM 1487 C C . LEU A 1 192 ? -14.605 -8.917 4.431 1.00 90.88 192 LEU A C 1
ATOM 1489 O O . LEU A 1 192 ? -15.651 -9.427 4.844 1.00 90.88 192 LEU A O 1
ATOM 1493 N N . THR A 1 193 ? -13.723 -9.631 3.741 1.00 91.25 193 THR A N 1
ATOM 1494 C CA . THR A 1 193 ? -13.859 -11.064 3.430 1.00 91.25 193 THR A CA 1
ATOM 1495 C C . THR A 1 193 ? -12.791 -11.922 4.118 1.00 91.25 193 THR A C 1
ATOM 1497 O O . THR A 1 193 ? -13.129 -13.000 4.604 1.00 91.25 193 THR A O 1
ATOM 1500 N N . SER A 1 194 ? -11.562 -11.420 4.271 1.00 90.00 194 SER A N 1
ATOM 1501 C CA . SER A 1 194 ? -10.458 -12.045 5.003 1.00 90.00 194 SER A CA 1
ATOM 1502 C C . SER A 1 194 ? -10.798 -12.183 6.484 1.00 90.00 194 SER A C 1
ATOM 1504 O O . SER A 1 194 ? -11.191 -11.224 7.157 1.00 90.00 194 SER A O 1
ATOM 1506 N N . VAL A 1 195 ? -10.623 -13.400 6.997 1.00 90.50 195 VAL A N 1
ATOM 1507 C CA . VAL A 1 195 ? -10.841 -13.724 8.411 1.00 90.50 195 VAL A CA 1
ATOM 1508 C C . VAL A 1 195 ? -9.760 -13.071 9.268 1.00 90.50 195 VAL A C 1
ATOM 1510 O O . VAL A 1 195 ? -10.065 -12.516 10.320 1.00 90.50 195 VAL A O 1
ATOM 1513 N N . GLU A 1 196 ? -8.517 -13.076 8.795 1.00 88.75 196 GLU A N 1
ATOM 1514 C CA . GLU A 1 196 ? -7.363 -12.465 9.450 1.00 88.75 196 GLU A CA 1
ATOM 1515 C C . GLU A 1 196 ? -7.580 -10.963 9.663 1.00 88.75 196 GLU A C 1
ATOM 1517 O O . GLU A 1 196 ? -7.432 -10.474 10.783 1.00 88.75 196 GLU A O 1
ATOM 1522 N N . TYR A 1 197 ? -8.014 -10.240 8.627 1.00 89.62 197 TYR A N 1
ATOM 1523 C CA . TYR A 1 197 ? -8.308 -8.808 8.742 1.00 89.62 197 TYR A CA 1
ATOM 1524 C C . TYR A 1 197 ? -9.494 -8.526 9.645 1.00 89.62 197 TYR A C 1
ATOM 1526 O O . TYR A 1 197 ? -9.447 -7.581 10.432 1.00 89.62 197 TYR A O 1
ATOM 1534 N N . LYS A 1 198 ? -10.540 -9.354 9.579 1.00 92.38 198 LYS A N 1
ATOM 1535 C CA . LYS A 1 198 ? -11.678 -9.220 10.490 1.00 92.38 198 LYS A CA 1
ATOM 1536 C C . LYS A 1 198 ? -11.255 -9.342 11.945 1.00 92.38 198 LYS A C 1
ATOM 1538 O O . LYS A 1 198 ? -11.617 -8.485 12.744 1.00 92.38 198 LYS A O 1
ATOM 1543 N N . MET A 1 199 ? -10.478 -10.373 12.274 1.00 92.06 199 MET A N 1
ATOM 1544 C CA . MET A 1 199 ? -9.999 -10.587 13.639 1.00 92.06 199 MET A CA 1
ATOM 1545 C C . MET A 1 199 ? -9.121 -9.428 14.118 1.00 92.06 199 MET A C 1
ATOM 1547 O O . MET A 1 199 ? -9.325 -8.934 15.222 1.00 92.06 199 MET A O 1
ATOM 1551 N N . GLU A 1 200 ? -8.187 -8.955 13.291 1.00 89.44 200 GLU A N 1
ATOM 1552 C CA . GLU A 1 200 ? -7.305 -7.835 13.643 1.00 89.44 200 GLU A CA 1
ATOM 1553 C C . GLU A 1 200 ? -8.093 -6.542 13.911 1.00 89.44 200 GLU A C 1
ATOM 1555 O O . GLU A 1 200 ? -7.898 -5.894 14.941 1.00 89.44 200 GLU A O 1
ATOM 1560 N N . ILE A 1 201 ? -9.028 -6.180 13.027 1.00 90.62 201 ILE A N 1
ATOM 1561 C CA . ILE A 1 201 ? -9.864 -4.985 13.210 1.00 90.62 201 ILE A CA 1
ATOM 1562 C C . ILE A 1 201 ? -10.767 -5.128 14.435 1.00 90.62 201 ILE A C 1
ATOM 1564 O O . ILE A 1 201 ? -10.892 -4.183 15.214 1.00 90.62 201 ILE A O 1
ATOM 1568 N N . GLN A 1 202 ? -11.356 -6.304 14.646 1.00 93.50 202 GLN A N 1
ATOM 1569 C CA . GLN A 1 202 ? -12.194 -6.558 15.811 1.00 93.50 202 GLN A CA 1
ATOM 1570 C C . GLN A 1 202 ? -11.402 -6.420 17.120 1.00 93.50 202 GLN A C 1
ATOM 1572 O O . GLN A 1 202 ? -11.857 -5.729 18.030 1.00 93.50 202 GLN A O 1
ATOM 1577 N N . ASN A 1 203 ? -10.187 -6.974 17.188 1.00 91.25 203 ASN A N 1
ATOM 1578 C CA . ASN A 1 203 ? -9.301 -6.816 18.344 1.00 91.25 203 ASN A CA 1
ATOM 1579 C C . ASN A 1 203 ? -8.989 -5.337 18.624 1.00 91.25 203 ASN A C 1
ATOM 1581 O O . ASN A 1 203 ? -9.010 -4.909 19.779 1.00 91.25 203 ASN A O 1
ATOM 1585 N N . ARG A 1 204 ? -8.736 -4.535 17.579 1.00 89.38 204 ARG A N 1
ATOM 1586 C CA . ARG A 1 204 ? -8.491 -3.088 17.720 1.00 89.38 204 ARG A CA 1
ATOM 1587 C C . ARG A 1 204 ? -9.719 -2.333 18.227 1.00 89.38 204 ARG A C 1
ATOM 1589 O O . ARG A 1 204 ? -9.588 -1.486 19.107 1.00 89.38 204 ARG A O 1
ATOM 1596 N N . ILE A 1 205 ? -10.906 -2.662 17.720 1.00 91.19 205 ILE A N 1
ATOM 1597 C CA . ILE A 1 205 ? -12.175 -2.076 18.178 1.00 91.19 205 ILE A CA 1
ATOM 1598 C C . ILE A 1 205 ? -12.418 -2.393 19.658 1.00 91.19 205 ILE A C 1
ATOM 1600 O O . ILE A 1 205 ? -12.763 -1.504 20.439 1.00 91.19 205 ILE A O 1
ATOM 1604 N N . GLU A 1 206 ? -12.231 -3.651 20.058 1.00 91.31 206 GLU A N 1
ATOM 1605 C CA . GLU A 1 206 ? -12.403 -4.091 21.445 1.00 91.31 206 GLU A CA 1
ATOM 1606 C C . GLU A 1 206 ? -11.399 -3.407 22.382 1.00 91.31 206 GLU A C 1
ATOM 1608 O O . GLU A 1 206 ? -11.780 -2.931 23.460 1.00 91.31 206 GLU A O 1
ATOM 1613 N N . LEU A 1 207 ? -10.139 -3.290 21.949 1.00 88.12 207 LEU A N 1
ATOM 1614 C CA . LEU A 1 207 ? -9.103 -2.576 22.686 1.00 88.12 207 LEU A CA 1
ATOM 1615 C C . LEU A 1 207 ? -9.508 -1.118 22.922 1.00 88.12 207 LEU A C 1
ATOM 1617 O O . LEU A 1 207 ? -9.510 -0.674 24.073 1.00 88.12 207 LEU A O 1
ATOM 1621 N N . GLU A 1 208 ? -9.919 -0.397 21.880 1.00 86.56 208 GLU A N 1
ATOM 1622 C CA . GLU A 1 208 ? -10.199 1.031 22.016 1.00 86.56 208 GLU A CA 1
ATOM 1623 C C . GLU A 1 208 ? -11.488 1.311 22.797 1.00 86.56 208 GLU A C 1
ATOM 1625 O O . GLU A 1 208 ? -11.531 2.218 23.632 1.00 86.56 208 GLU A O 1
ATOM 1630 N N . ARG A 1 209 ? -12.502 0.445 22.677 1.00 87.12 209 ARG A N 1
ATOM 1631 C CA . ARG A 1 209 ? -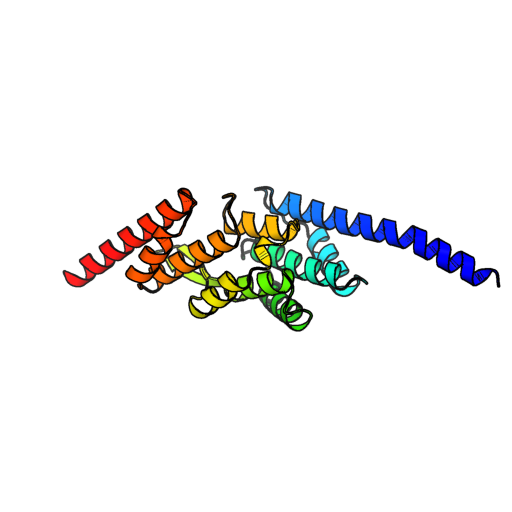13.674 0.472 23.570 1.00 87.12 209 ARG A CA 1
ATOM 1632 C C . ARG A 1 209 ? -13.284 0.295 25.033 1.00 87.12 209 ARG A C 1
ATOM 1634 O O . ARG A 1 209 ? -13.796 1.005 25.901 1.00 87.12 209 ARG A O 1
ATOM 1641 N N . SER A 1 210 ? -12.358 -0.620 25.325 1.00 86.06 210 SER A N 1
ATOM 1642 C CA . SER A 1 210 ? -11.874 -0.830 26.692 1.00 86.06 210 SER A CA 1
ATOM 1643 C C . SER A 1 210 ? -11.148 0.406 27.247 1.00 86.06 210 SER A C 1
ATOM 1645 O O . SER A 1 210 ? -11.294 0.729 28.430 1.00 86.06 210 SER A O 1
ATOM 1647 N N . VAL A 1 211 ? -10.409 1.130 26.398 1.00 83.19 211 VAL A N 1
ATOM 1648 C CA . VAL A 1 211 ? -9.721 2.381 26.753 1.00 83.19 211 VAL A CA 1
ATOM 1649 C C . VAL A 1 211 ? -10.732 3.499 27.014 1.00 83.19 211 VAL A C 1
ATOM 1651 O O . VAL A 1 211 ? -10.637 4.174 28.042 1.00 83.19 211 VAL A O 1
ATOM 1654 N N . GLN A 1 212 ? -11.734 3.665 26.148 1.00 82.12 212 GLN A N 1
ATOM 1655 C CA . GLN A 1 212 ? -12.809 4.646 26.329 1.00 82.12 212 GLN A CA 1
ATOM 1656 C C . GLN A 1 212 ? -13.585 4.419 27.633 1.00 82.12 212 GLN A C 1
ATOM 1658 O O . GLN A 1 212 ? -13.790 5.364 28.395 1.00 82.12 212 GLN A O 1
ATOM 1663 N N . LEU A 1 213 ? -13.957 3.169 27.928 1.00 81.25 213 LEU A N 1
ATOM 1664 C CA . LEU A 1 213 ? -14.638 2.797 29.172 1.00 81.25 213 LEU A CA 1
ATOM 1665 C C . LEU A 1 213 ? -13.805 3.174 30.403 1.00 81.25 213 LEU A C 1
ATOM 1667 O O . LEU A 1 213 ? -14.334 3.752 31.348 1.00 81.25 213 LEU A O 1
ATOM 1671 N N . LYS A 1 214 ? -12.490 2.918 30.386 1.00 81.62 214 LYS A N 1
ATOM 1672 C CA . LYS A 1 214 ? -11.591 3.322 31.481 1.00 81.62 214 LYS A CA 1
ATOM 1673 C C . LYS A 1 214 ? -11.512 4.842 31.645 1.00 81.62 214 LYS A C 1
ATOM 1675 O O . LYS A 1 214 ? -11.475 5.312 32.777 1.00 81.62 214 LYS A O 1
ATOM 1680 N N . ARG A 1 215 ? -11.524 5.606 30.546 1.00 78.56 215 ARG A N 1
ATOM 1681 C CA . ARG A 1 215 ? -11.520 7.082 30.572 1.00 78.56 215 ARG A CA 1
ATOM 1682 C C . ARG A 1 215 ? -12.824 7.686 31.102 1.00 78.56 215 ARG A C 1
ATOM 1684 O O . ARG A 1 215 ? -12.788 8.801 31.591 1.00 78.56 215 ARG A O 1
ATOM 1691 N N . GLN A 1 216 ? -13.952 6.982 31.005 1.00 71.38 216 GLN A N 1
ATOM 1692 C CA . GLN A 1 216 ? -15.250 7.447 31.522 1.00 71.38 216 GLN A CA 1
ATOM 1693 C C . GLN A 1 216 ? -15.454 7.161 33.020 1.00 71.38 216 GLN A C 1
ATOM 1695 O O . GLN A 1 216 ? -16.361 7.719 33.633 1.00 71.38 216 GLN A O 1
ATOM 1700 N N . VAL A 1 217 ? -14.643 6.273 33.603 1.00 66.31 217 VAL A N 1
ATOM 1701 C CA . VAL A 1 217 ? -14.715 5.865 35.020 1.00 66.31 217 VAL A CA 1
ATOM 1702 C C . VAL A 1 217 ? -13.725 6.663 35.898 1.00 66.31 217 VAL A C 1
ATOM 1704 O O . VAL A 1 217 ? -13.669 6.471 37.114 1.00 66.31 217 VAL A O 1
ATOM 1707 N N . HIS A 1 218 ? -12.948 7.576 35.310 1.00 49.53 218 HIS A N 1
ATOM 1708 C CA . HIS A 1 218 ? -12.075 8.540 35.995 1.00 49.53 218 HIS A CA 1
ATOM 1709 C C . HIS A 1 218 ? -12.536 9.969 35.721 1.00 49.53 218 HIS A C 1
ATOM 1711 O O . HIS A 1 218 ? -12.386 10.797 36.647 1.00 49.53 218 HIS A O 1
#